Protein AF-A0A9E0RVI4-F1 (afdb_monomer_lite)

Structure (mmCIF, N/CA/C/O backbone):
data_AF-A0A9E0RVI4-F1
#
_entry.id   AF-A0A9E0RVI4-F1
#
loop_
_atom_site.group_PDB
_atom_site.id
_atom_site.type_symbol
_atom_site.label_atom_id
_atom_site.label_alt_id
_atom_site.label_comp_id
_atom_site.label_asym_id
_atom_site.label_entity_id
_atom_site.label_seq_id
_atom_site.pdbx_PDB_ins_code
_atom_site.Cartn_x
_atom_site.Cartn_y
_atom_site.Cartn_z
_atom_site.occupancy
_atom_site.B_iso_or_equiv
_atom_site.auth_seq_id
_atom_site.auth_comp_id
_atom_site.auth_asym_id
_atom_site.auth_atom_id
_atom_site.pdbx_PDB_model_num
ATOM 1 N N . MET A 1 1 ? 69.194 -4.623 -25.021 1.00 43.94 1 MET A N 1
ATOM 2 C CA . MET A 1 1 ? 68.252 -4.478 -26.149 1.00 43.94 1 MET A CA 1
ATOM 3 C C . MET A 1 1 ? 66.861 -4.707 -25.571 1.00 43.94 1 MET A C 1
ATOM 5 O O . MET A 1 1 ? 66.422 -5.841 -25.482 1.00 43.94 1 MET A O 1
ATOM 9 N N . LEU A 1 2 ? 66.277 -3.659 -24.981 1.00 45.56 2 LEU A N 1
ATOM 10 C CA . LEU A 1 2 ? 65.017 -3.723 -24.234 1.00 45.56 2 LEU A CA 1
ATOM 11 C C . LEU A 1 2 ? 63.877 -3.346 -25.180 1.00 45.56 2 LEU A C 1
ATOM 13 O O . LEU A 1 2 ? 63.831 -2.233 -25.694 1.00 45.56 2 LEU A O 1
ATOM 17 N N . THR A 1 3 ? 63.003 -4.308 -25.437 1.00 51.72 3 THR A N 1
ATOM 18 C CA . THR A 1 3 ? 61.751 -4.167 -26.176 1.00 51.72 3 THR A CA 1
ATOM 19 C C . THR A 1 3 ? 60.741 -3.390 -25.327 1.00 51.72 3 THR A C 1
ATOM 21 O O . THR A 1 3 ? 60.108 -3.959 -24.443 1.00 51.72 3 THR A O 1
ATOM 24 N N . LEU A 1 4 ? 60.583 -2.089 -25.591 1.00 49.41 4 LEU A N 1
ATOM 25 C CA . LEU A 1 4 ? 59.361 -1.352 -25.242 1.00 49.41 4 LEU A CA 1
ATOM 26 C C . LEU A 1 4 ? 58.235 -1.930 -26.121 1.00 49.41 4 LEU A C 1
ATOM 28 O O . LEU A 1 4 ? 58.394 -2.057 -27.332 1.00 49.41 4 LEU A O 1
ATOM 32 N N . SER A 1 5 ? 57.223 -2.583 -25.551 1.00 58.38 5 SER A N 1
ATOM 33 C CA . SER A 1 5 ? 56.095 -2.034 -24.783 1.00 58.38 5 SER A CA 1
ATOM 34 C C . SER A 1 5 ? 54.846 -2.121 -25.666 1.00 58.38 5 SER A C 1
ATOM 36 O O . SER A 1 5 ? 54.584 -1.268 -26.509 1.00 58.38 5 SER A O 1
ATOM 38 N N . GLY A 1 6 ? 54.063 -3.191 -25.499 1.00 59.41 6 GLY A N 1
ATOM 39 C CA . GLY A 1 6 ? 52.792 -3.377 -26.213 1.00 59.41 6 GLY A CA 1
ATOM 40 C C . GLY A 1 6 ? 51.746 -2.286 -25.929 1.00 59.41 6 GLY A C 1
ATOM 41 O O . GLY A 1 6 ? 50.759 -2.206 -26.654 1.00 59.41 6 GLY A O 1
ATOM 42 N N . GLY A 1 7 ? 51.964 -1.434 -24.918 1.00 60.88 7 GLY A N 1
ATOM 43 C CA . GLY A 1 7 ? 51.131 -0.264 -24.623 1.00 60.88 7 GLY A CA 1
ATOM 44 C C . GLY A 1 7 ? 51.266 0.841 -25.673 1.00 60.88 7 GLY A C 1
ATOM 45 O O . GLY A 1 7 ? 50.259 1.256 -26.239 1.00 60.88 7 GLY A O 1
ATOM 46 N N . GLU A 1 8 ? 52.495 1.223 -26.038 1.00 59.81 8 GLU A N 1
ATOM 47 C CA . GLU A 1 8 ? 52.750 2.297 -27.019 1.00 59.81 8 GLU A CA 1
ATOM 48 C C . GLU A 1 8 ? 52.210 1.957 -28.417 1.00 59.81 8 GLU A C 1
ATOM 50 O O . GLU A 1 8 ? 51.703 2.821 -29.131 1.00 59.81 8 GLU A O 1
ATOM 55 N N . GLN A 1 9 ? 52.251 0.680 -28.819 1.00 62.97 9 GLN A N 1
ATOM 56 C CA . GLN A 1 9 ? 51.687 0.264 -30.109 1.00 62.97 9 GLN A CA 1
ATOM 57 C C . GLN A 1 9 ? 50.154 0.281 -30.134 1.00 62.97 9 GLN A C 1
ATOM 59 O O . GLN A 1 9 ? 49.560 0.516 -31.191 1.00 62.97 9 GLN A O 1
ATOM 64 N N . ASN A 1 10 ? 49.504 0.026 -28.997 1.00 68.50 10 ASN A N 1
ATOM 65 C CA . ASN A 1 10 ? 48.050 0.091 -28.887 1.00 68.50 10 ASN A CA 1
ATOM 66 C C . ASN A 1 10 ? 47.565 1.544 -28.837 1.00 68.50 10 ASN A C 1
ATOM 68 O O . ASN A 1 10 ? 46.583 1.868 -29.504 1.00 68.50 10 ASN A O 1
ATOM 72 N N . GLU A 1 11 ? 48.291 2.425 -28.147 1.00 65.75 11 GLU A N 1
ATOM 73 C CA . GLU A 1 11 ? 48.020 3.867 -28.128 1.00 65.75 11 GLU A CA 1
ATOM 74 C C . GLU A 1 11 ? 48.162 4.488 -29.524 1.00 65.75 11 GLU A C 1
ATOM 76 O O . GLU A 1 11 ? 47.210 5.089 -30.023 1.00 65.75 11 GLU A O 1
ATOM 81 N N . ALA A 1 12 ? 49.269 4.225 -30.228 1.00 70.25 12 ALA A N 1
ATOM 82 C CA . ALA A 1 12 ? 49.483 4.723 -31.592 1.00 70.25 12 ALA A CA 1
ATOM 83 C C . ALA A 1 12 ? 48.445 4.186 -32.600 1.00 70.25 12 ALA A C 1
ATOM 85 O O . ALA A 1 12 ? 48.076 4.854 -33.573 1.00 70.25 12 ALA A O 1
ATOM 86 N N . ARG A 1 13 ? 47.937 2.964 -32.383 1.00 73.88 13 ARG A N 1
ATOM 87 C CA . ARG A 1 13 ? 46.831 2.404 -33.175 1.00 73.88 13 ARG A CA 1
ATOM 88 C C . ARG A 1 13 ? 45.513 3.110 -32.884 1.00 73.88 13 ARG A C 1
ATOM 90 O O . ARG A 1 13 ? 44.808 3.437 -33.836 1.00 73.88 13 ARG A O 1
ATOM 97 N N . MET A 1 14 ? 45.183 3.348 -31.616 1.00 72.56 14 MET A N 1
ATOM 98 C CA . MET A 1 14 ? 43.958 4.049 -31.219 1.00 72.56 14 MET A CA 1
ATOM 99 C C . MET A 1 14 ? 43.941 5.485 -31.746 1.00 72.56 14 MET A C 1
ATOM 101 O O . MET A 1 14 ? 42.950 5.899 -32.347 1.00 72.56 14 MET A O 1
ATOM 105 N N . GLU A 1 15 ? 45.058 6.203 -31.623 1.00 73.62 15 GLU A N 1
ATOM 106 C CA . GLU A 1 15 ? 45.224 7.571 -32.121 1.00 73.62 15 GLU A CA 1
ATOM 107 C C . GLU A 1 15 ? 44.948 7.655 -33.633 1.00 73.62 15 GLU A C 1
ATOM 109 O O . GLU A 1 15 ? 44.167 8.486 -34.101 1.00 73.62 15 GLU A O 1
ATOM 114 N N . LYS A 1 16 ? 45.479 6.705 -34.411 1.00 77.94 16 LYS A N 1
ATOM 115 C CA . LYS A 1 16 ? 45.239 6.632 -35.859 1.00 77.94 16 LYS A CA 1
ATOM 116 C C . LYS A 1 16 ? 43.764 6.425 -36.232 1.00 77.94 16 LYS A C 1
ATOM 118 O O . LYS A 1 16 ? 43.355 6.877 -37.302 1.00 77.94 16 LYS A O 1
ATOM 123 N N . TYR A 1 17 ? 42.978 5.729 -35.407 1.00 76.00 17 TYR A N 1
ATOM 124 C CA . TYR A 1 17 ? 41.546 5.520 -35.655 1.00 76.00 17 TYR A CA 1
ATOM 125 C C . TYR A 1 17 ? 40.692 6.703 -35.185 1.00 76.00 17 TYR A C 1
ATOM 127 O O . TYR A 1 17 ? 39.791 7.110 -35.915 1.00 76.00 17 TYR A O 1
ATOM 135 N N . LEU A 1 18 ? 41.000 7.275 -34.018 1.00 72.81 18 LEU A N 1
ATOM 136 C CA . LEU A 1 18 ? 40.278 8.410 -33.429 1.00 72.81 18 LEU A CA 1
ATOM 137 C C . LEU A 1 18 ? 40.474 9.712 -34.218 1.00 72.81 18 LEU A C 1
ATOM 139 O O . LEU A 1 18 ? 39.527 10.476 -34.376 1.00 72.81 18 LEU A O 1
ATOM 143 N N . PHE A 1 19 ? 41.671 9.939 -34.768 1.00 80.25 19 PHE A N 1
ATOM 144 C CA . PHE A 1 19 ? 42.003 11.148 -35.536 1.00 80.25 19 PHE A CA 1
ATOM 145 C C . PHE A 1 19 ? 42.032 10.920 -37.051 1.00 80.25 19 PHE A C 1
ATOM 147 O O . PHE A 1 19 ? 42.568 11.736 -37.810 1.00 80.25 19 PHE A O 1
ATOM 154 N N . LYS A 1 20 ? 41.453 9.810 -37.528 1.00 81.56 20 LYS A N 1
ATOM 155 C CA . LYS A 1 20 ? 41.309 9.581 -38.965 1.00 81.56 20 LYS A CA 1
ATOM 156 C C . LYS A 1 20 ? 40.419 10.678 -39.542 1.00 81.56 20 LYS A C 1
ATOM 158 O O . LYS A 1 20 ? 39.287 10.860 -39.109 1.00 81.56 20 LYS A O 1
ATOM 163 N N . LYS A 1 21 ? 40.922 11.393 -40.549 1.00 85.81 21 LYS A N 1
ATOM 164 C CA . LYS A 1 21 ? 40.130 12.392 -41.272 1.00 85.81 21 LYS A CA 1
ATOM 165 C C . LYS A 1 21 ? 38.906 11.711 -41.886 1.00 85.81 21 LYS A C 1
ATOM 167 O O . LYS A 1 21 ? 39.047 10.783 -42.682 1.00 85.81 21 LYS A O 1
ATOM 172 N N . VAL A 1 22 ? 37.725 12.164 -41.478 1.00 89.50 22 VAL A N 1
ATOM 173 C CA . VAL A 1 22 ? 36.437 11.753 -42.036 1.00 89.50 22 VAL A CA 1
ATOM 174 C C . VAL A 1 22 ? 35.928 12.896 -42.899 1.00 89.50 22 VAL A C 1
ATOM 176 O O . VAL A 1 22 ? 35.976 14.058 -42.499 1.00 89.50 22 VAL A O 1
ATOM 179 N N . GLU A 1 23 ? 35.460 12.562 -44.094 1.00 93.25 23 GLU A N 1
ATOM 180 C CA . GLU A 1 23 ? 34.865 13.536 -44.999 1.00 93.25 23 GLU A CA 1
ATOM 181 C C . GLU A 1 23 ? 33.592 14.137 -44.385 1.00 93.25 23 GLU A C 1
ATOM 183 O O . GLU A 1 23 ? 32.740 13.413 -43.866 1.00 93.25 23 GLU A O 1
ATOM 188 N N . LEU A 1 24 ? 33.425 15.459 -44.483 1.00 91.25 24 LEU A N 1
ATOM 189 C CA . LEU A 1 24 ? 32.315 16.177 -43.840 1.00 91.25 24 LEU A CA 1
ATOM 190 C C . LEU A 1 24 ? 30.935 15.646 -44.265 1.00 91.25 24 LEU A C 1
ATOM 192 O O . LEU A 1 24 ? 30.013 15.596 -43.452 1.00 91.25 24 LEU A O 1
ATOM 196 N N . TRP A 1 25 ? 30.791 15.209 -45.519 1.00 94.31 25 TRP A N 1
ATOM 197 C CA . TRP A 1 25 ? 29.537 14.644 -46.025 1.00 94.31 25 TRP A CA 1
ATOM 198 C C . TRP A 1 25 ? 29.184 13.309 -45.356 1.00 94.31 25 TRP A C 1
ATOM 200 O O . TRP A 1 25 ? 28.008 13.049 -45.109 1.00 94.31 25 TRP A O 1
ATOM 210 N N . VAL A 1 26 ? 30.183 12.489 -45.005 1.00 94.81 26 VAL A N 1
ATOM 211 C CA . VAL A 1 26 ? 29.974 11.230 -44.272 1.00 94.81 26 VAL A CA 1
ATOM 212 C C . VAL A 1 26 ? 29.456 11.545 -42.876 1.00 94.81 26 VAL A C 1
ATOM 214 O O . VAL A 1 26 ? 28.463 10.964 -42.445 1.00 94.81 26 VAL A O 1
ATOM 217 N N . THR A 1 27 ? 30.064 12.520 -42.198 1.00 93.69 27 THR A N 1
ATOM 218 C CA . THR A 1 27 ? 29.586 12.999 -40.894 1.00 93.69 27 THR A CA 1
ATOM 219 C C . THR A 1 27 ? 28.154 13.523 -40.987 1.00 93.69 27 THR A C 1
ATOM 221 O O . THR A 1 27 ? 27.313 13.155 -40.169 1.00 93.69 27 THR A O 1
ATOM 224 N N . GLY A 1 28 ? 27.846 14.321 -42.015 1.00 95.44 28 GLY A N 1
ATOM 225 C CA . GLY A 1 28 ? 26.493 14.823 -42.264 1.00 95.44 28 GLY A CA 1
ATOM 226 C C . GLY A 1 28 ? 25.464 13.702 -42.443 1.00 95.44 28 GLY A C 1
ATOM 227 O O . GLY A 1 28 ? 24.393 13.749 -41.837 1.00 95.44 28 GLY A O 1
ATOM 228 N N . LEU A 1 29 ? 25.803 12.655 -43.202 1.00 96.62 29 LEU A N 1
ATOM 229 C CA . LEU A 1 29 ? 24.941 11.481 -43.371 1.00 96.62 29 LEU A CA 1
ATOM 230 C C . LEU A 1 29 ? 24.742 10.703 -42.070 1.00 96.62 29 LEU A C 1
ATOM 232 O O . LEU A 1 29 ? 23.622 10.286 -41.790 1.00 96.62 29 LEU A O 1
ATOM 236 N N . VAL A 1 30 ? 25.793 10.526 -41.266 1.00 96.81 30 VAL A N 1
ATOM 237 C CA . VAL A 1 30 ? 25.693 9.846 -39.965 1.00 96.81 30 VAL A CA 1
ATOM 238 C C . VAL A 1 30 ? 24.777 10.623 -39.023 1.00 96.81 30 VAL A C 1
ATOM 240 O O . VAL A 1 30 ? 23.891 10.026 -38.416 1.00 96.81 30 VAL A O 1
ATOM 243 N N . VAL A 1 31 ? 24.918 11.949 -38.941 1.00 96.62 31 VAL A N 1
ATOM 244 C CA . VAL A 1 31 ? 24.024 12.795 -38.130 1.00 96.62 31 VAL A CA 1
ATOM 245 C C . VAL A 1 31 ? 22.578 12.675 -38.601 1.00 96.62 31 VAL A C 1
ATOM 247 O O . VAL A 1 31 ? 21.684 12.466 -37.783 1.00 96.62 31 VAL A O 1
ATOM 250 N N . MET A 1 32 ? 22.334 12.732 -39.911 1.00 97.38 32 MET A N 1
ATOM 251 C CA . MET A 1 32 ? 20.988 12.563 -40.459 1.00 97.38 32 MET A CA 1
ATOM 252 C C . MET A 1 32 ? 20.413 11.172 -40.153 1.00 97.38 32 MET A C 1
ATOM 254 O O . MET A 1 32 ? 19.261 11.062 -39.736 1.00 97.38 32 MET A O 1
ATOM 258 N N . ALA A 1 33 ? 21.216 10.114 -40.290 1.00 97.19 33 ALA A N 1
ATOM 259 C CA . ALA A 1 33 ? 20.815 8.754 -39.942 1.00 97.19 33 ALA A CA 1
ATOM 260 C C . ALA A 1 33 ? 20.486 8.617 -38.446 1.00 97.19 33 ALA A C 1
ATOM 262 O O . ALA A 1 33 ? 19.492 7.980 -38.101 1.00 97.19 33 ALA A O 1
ATOM 263 N N . MET A 1 34 ? 21.258 9.261 -37.562 1.00 97.25 34 MET A N 1
ATOM 264 C CA . MET A 1 34 ? 20.970 9.298 -36.125 1.00 97.25 34 MET A CA 1
ATOM 265 C C . MET A 1 34 ? 19.649 10.009 -35.826 1.00 97.25 34 MET A C 1
ATOM 267 O O . MET A 1 34 ? 18.861 9.493 -35.041 1.00 97.25 34 MET A O 1
ATOM 271 N N . LEU A 1 35 ? 19.360 11.142 -36.474 1.00 97.12 35 LEU A N 1
ATOM 272 C CA . LEU A 1 35 ? 18.084 11.848 -36.292 1.00 97.12 35 LEU A CA 1
ATOM 273 C C . LEU A 1 35 ? 16.890 10.979 -36.709 1.00 97.12 35 LEU A C 1
ATOM 275 O O . LEU A 1 35 ? 15.889 10.913 -35.992 1.00 97.12 35 LEU A O 1
ATOM 279 N N . VAL A 1 36 ? 17.008 10.264 -37.832 1.00 97.44 36 VAL A N 1
ATOM 280 C CA . VAL A 1 36 ? 15.981 9.312 -38.280 1.00 97.44 36 VAL A CA 1
ATOM 281 C C . VAL A 1 36 ? 15.837 8.162 -37.282 1.00 97.44 36 VAL A C 1
ATOM 283 O O . VAL A 1 36 ? 14.718 7.831 -36.891 1.00 97.44 36 VAL A O 1
ATOM 286 N N . ALA A 1 37 ? 16.948 7.584 -36.819 1.00 96.00 37 ALA A N 1
ATOM 287 C CA . ALA A 1 37 ? 16.933 6.509 -35.830 1.00 96.00 37 ALA A CA 1
ATOM 288 C C . ALA A 1 37 ? 16.295 6.954 -34.504 1.00 96.00 37 ALA A C 1
ATOM 290 O O . ALA A 1 37 ? 15.468 6.226 -33.959 1.00 96.00 37 ALA A O 1
ATOM 291 N N . MET A 1 38 ? 16.604 8.162 -34.020 1.00 95.94 38 MET A N 1
ATOM 292 C CA . MET A 1 38 ? 15.991 8.748 -32.823 1.00 95.94 38 MET A CA 1
ATOM 293 C C . MET A 1 38 ? 14.484 8.934 -32.989 1.00 95.94 38 MET A C 1
ATOM 295 O O . MET A 1 38 ? 13.719 8.609 -32.081 1.00 95.94 38 MET A O 1
ATOM 299 N N . PHE A 1 39 ? 14.042 9.425 -34.149 1.00 96.81 39 PHE A N 1
ATOM 300 C CA . PHE A 1 39 ? 12.620 9.574 -34.436 1.00 96.81 39 PHE A CA 1
ATOM 301 C C . PHE A 1 39 ? 11.902 8.219 -34.425 1.00 96.81 39 PHE A C 1
ATOM 303 O O . PHE A 1 39 ? 10.885 8.067 -33.747 1.00 96.81 39 PHE A O 1
ATOM 310 N N . VAL A 1 40 ? 12.455 7.217 -35.118 1.00 95.31 40 VAL A N 1
ATOM 311 C CA . VAL A 1 40 ? 11.905 5.853 -35.139 1.00 95.31 40 VAL A CA 1
ATOM 312 C C . VAL A 1 40 ? 11.868 5.269 -33.729 1.00 95.31 40 VAL A C 1
ATOM 314 O O . VAL A 1 40 ? 10.822 4.784 -33.308 1.00 95.31 40 VAL A O 1
ATOM 317 N N . PHE A 1 41 ? 12.957 5.383 -32.966 1.00 95.50 41 PHE A N 1
ATOM 318 C CA . PHE A 1 41 ? 13.022 4.941 -31.574 1.00 95.50 41 PHE A CA 1
ATOM 319 C C . PHE A 1 41 ? 11.929 5.592 -30.714 1.00 95.50 41 PHE A C 1
ATOM 321 O O . PHE A 1 41 ? 11.204 4.895 -30.006 1.00 95.50 41 PHE A O 1
ATOM 328 N N . GLY A 1 42 ? 11.727 6.906 -30.837 1.00 92.81 42 GLY A N 1
ATOM 329 C CA . GLY A 1 42 ? 10.653 7.615 -30.140 1.00 92.81 42 GLY A CA 1
ATOM 330 C C . GLY A 1 42 ? 9.253 7.113 -30.512 1.00 92.81 42 GLY A C 1
ATOM 331 O O . GLY A 1 42 ? 8.388 6.998 -29.642 1.00 92.81 42 GLY A O 1
ATOM 332 N N . VAL A 1 43 ? 9.020 6.760 -31.781 1.00 94.19 43 VAL A N 1
ATOM 333 C CA . VAL A 1 43 ? 7.759 6.141 -32.226 1.00 94.19 43 VAL A CA 1
ATOM 334 C C . VAL A 1 43 ? 7.567 4.756 -31.599 1.00 94.19 43 VAL A C 1
ATOM 336 O O . VAL A 1 43 ? 6.469 4.477 -31.117 1.00 94.19 43 VAL A O 1
ATOM 339 N N . LEU A 1 44 ? 8.617 3.925 -31.551 1.00 93.62 44 LEU A N 1
ATOM 340 C CA . LEU A 1 44 ? 8.584 2.600 -30.913 1.00 93.62 44 LEU A CA 1
ATOM 341 C C . LEU A 1 44 ? 8.200 2.703 -29.432 1.00 93.62 44 LEU A C 1
ATOM 343 O O . LEU A 1 44 ? 7.254 2.051 -28.990 1.00 93.62 44 LEU A O 1
ATOM 347 N N . VAL A 1 45 ? 8.896 3.567 -28.688 1.00 93.44 45 VAL A N 1
ATOM 348 C CA . VAL A 1 45 ? 8.657 3.791 -27.254 1.00 93.44 45 VAL A CA 1
ATOM 349 C C . VAL A 1 45 ? 7.241 4.317 -27.018 1.00 93.44 45 VAL A C 1
ATOM 351 O O . VAL A 1 45 ? 6.540 3.835 -26.130 1.00 93.44 45 VAL A O 1
ATOM 354 N N . ARG A 1 46 ? 6.782 5.276 -27.833 1.00 91.50 46 ARG A N 1
ATOM 355 C CA . ARG A 1 46 ? 5.448 5.876 -27.696 1.00 91.50 46 ARG A CA 1
ATOM 356 C C . ARG A 1 46 ? 4.313 4.893 -27.983 1.00 91.50 46 ARG A C 1
ATOM 358 O O . ARG A 1 46 ? 3.246 5.049 -27.390 1.00 91.50 46 ARG A O 1
ATOM 365 N N . ASP A 1 47 ? 4.496 3.942 -28.900 1.00 92.06 47 ASP A N 1
ATOM 366 C CA . ASP A 1 47 ? 3.488 2.908 -29.177 1.00 92.06 47 ASP A CA 1
ATOM 367 C C . ASP A 1 47 ? 3.259 2.059 -27.920 1.00 92.06 47 ASP A C 1
ATOM 369 O O . ASP A 1 47 ? 2.136 2.015 -27.410 1.00 92.06 47 ASP A O 1
ATOM 373 N N . VAL A 1 48 ? 4.344 1.529 -27.344 1.00 90.94 48 VAL A N 1
ATOM 374 C CA . VAL A 1 48 ? 4.302 0.721 -26.114 1.00 90.94 48 VAL A CA 1
ATOM 375 C C . VAL A 1 48 ? 3.784 1.518 -24.921 1.00 90.94 48 VAL A C 1
ATOM 377 O O . VAL A 1 48 ? 2.879 1.055 -24.230 1.00 90.94 48 VAL A O 1
ATOM 380 N N . ALA A 1 49 ? 4.257 2.752 -24.723 1.00 86.31 49 ALA A N 1
ATOM 381 C CA . ALA A 1 49 ? 3.810 3.614 -23.626 1.00 86.31 49 ALA A CA 1
ATOM 382 C C . ALA A 1 49 ? 2.306 3.953 -23.683 1.00 86.31 49 ALA A C 1
ATOM 384 O O . ALA A 1 49 ? 1.690 4.233 -22.661 1.00 86.31 49 ALA A O 1
ATOM 385 N N . LYS A 1 50 ? 1.687 3.916 -24.872 1.00 90.50 50 LYS A N 1
ATOM 386 C CA . LYS A 1 50 ? 0.233 4.090 -25.051 1.00 90.50 50 LYS A CA 1
ATOM 387 C C . LYS A 1 50 ? -0.556 2.782 -24.915 1.00 90.50 50 LYS A C 1
ATOM 389 O O . LYS A 1 50 ? -1.721 2.741 -25.311 1.00 90.50 50 LYS A O 1
ATOM 394 N N . GLY A 1 51 ? 0.072 1.718 -24.420 1.00 84.12 51 GLY A N 1
ATOM 395 C CA . GLY A 1 51 ? -0.536 0.396 -24.281 1.00 84.12 51 GLY A CA 1
ATOM 396 C C . GLY A 1 51 ? -0.757 -0.321 -25.614 1.00 84.12 51 GLY A C 1
ATOM 397 O O . GLY A 1 51 ? -1.562 -1.246 -25.685 1.00 84.12 51 GLY A O 1
ATOM 398 N N . LYS A 1 52 ? -0.086 0.104 -26.693 1.00 81.69 52 LYS A N 1
ATOM 399 C CA . LYS A 1 52 ? -0.149 -0.567 -27.995 1.00 81.69 52 LYS A CA 1
ATOM 400 C C . LYS A 1 52 ? 1.070 -1.469 -28.152 1.00 81.69 52 LYS A C 1
ATOM 402 O O . LYS A 1 52 ? 2.182 -1.092 -27.816 1.00 81.69 52 LYS A O 1
ATOM 407 N N . SER A 1 53 ? 0.867 -2.668 -28.680 1.00 82.31 53 SER A N 1
ATOM 408 C CA . SER A 1 53 ? 1.930 -3.659 -28.891 1.00 82.31 53 SER A CA 1
ATOM 409 C C . SER A 1 53 ? 2.132 -3.975 -30.375 1.00 82.31 53 SER A C 1
ATOM 411 O O . SER A 1 53 ? 2.453 -5.104 -30.744 1.00 82.31 53 SER A O 1
ATOM 413 N N . ARG A 1 54 ? 1.948 -2.983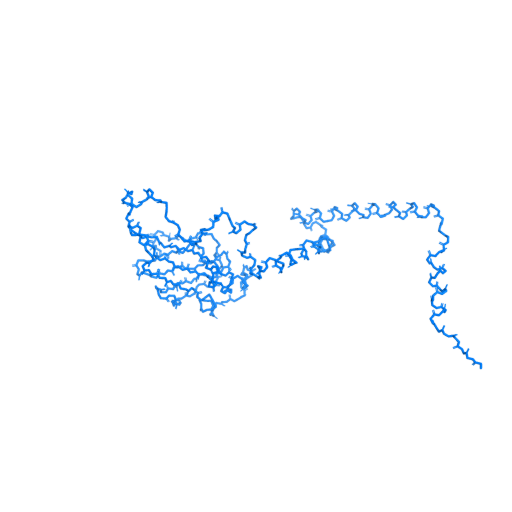 -31.260 1.00 85.88 54 ARG A N 1
ATOM 414 C CA . ARG A 1 54 ? 1.909 -3.210 -32.720 1.00 85.88 54 ARG A CA 1
ATOM 415 C C . ARG A 1 54 ? 3.240 -3.700 -33.283 1.00 85.88 54 ARG A C 1
ATOM 417 O O . ARG A 1 54 ? 3.262 -4.340 -34.327 1.00 85.88 54 ARG A O 1
ATOM 424 N N . LEU A 1 55 ? 4.335 -3.380 -32.598 1.00 85.50 55 LEU A N 1
ATOM 425 C CA . LEU A 1 55 ? 5.711 -3.650 -33.027 1.00 85.50 55 LEU A CA 1
ATOM 426 C C . LEU A 1 55 ? 6.381 -4.751 -32.185 1.00 85.50 55 LEU A C 1
ATOM 428 O O . LEU A 1 55 ? 7.593 -4.957 -32.274 1.00 85.50 55 LEU A O 1
ATOM 432 N N . GLY A 1 56 ? 5.581 -5.466 -31.381 1.00 89.12 56 GLY A N 1
ATOM 433 C CA . GLY A 1 56 ? 5.981 -6.659 -30.639 1.00 89.12 56 GLY A CA 1
ATOM 434 C C . GLY A 1 56 ? 7.243 -6.466 -29.796 1.00 89.12 56 GLY A C 1
ATOM 435 O O . GLY A 1 56 ? 7.399 -5.467 -29.092 1.00 89.12 56 GLY A O 1
ATOM 436 N N . PHE A 1 57 ? 8.155 -7.434 -29.898 1.00 89.62 57 PHE A N 1
ATOM 437 C CA . PHE A 1 57 ? 9.402 -7.481 -29.132 1.00 89.62 57 PHE A CA 1
ATOM 438 C C . PHE A 1 57 ? 10.300 -6.251 -29.337 1.00 89.62 57 PHE A C 1
ATOM 440 O O . PHE A 1 57 ? 10.887 -5.761 -28.377 1.00 89.62 57 PHE A O 1
ATOM 447 N N . ILE A 1 58 ? 10.387 -5.711 -30.559 1.00 89.75 58 ILE A N 1
ATOM 448 C CA . ILE A 1 58 ? 11.259 -4.559 -30.851 1.00 89.75 58 ILE A CA 1
ATOM 449 C C . ILE A 1 58 ? 10.771 -3.316 -30.096 1.00 89.75 58 ILE A C 1
ATOM 451 O O . ILE A 1 58 ? 11.576 -2.575 -29.534 1.00 89.75 58 ILE A O 1
ATOM 455 N N . GLY A 1 59 ? 9.451 -3.117 -30.033 1.00 89.69 59 GLY A N 1
ATOM 456 C CA . GLY A 1 59 ? 8.854 -2.050 -29.230 1.00 89.69 59 GLY A CA 1
ATOM 457 C C . GLY A 1 59 ? 9.140 -2.227 -27.738 1.00 89.69 59 GLY A C 1
ATOM 458 O O . GLY A 1 59 ? 9.540 -1.272 -27.077 1.00 89.69 59 GLY A O 1
ATOM 459 N N . GLN A 1 60 ? 8.979 -3.447 -27.214 1.00 87.38 60 GLN A N 1
ATOM 460 C CA . GLN A 1 60 ? 9.234 -3.745 -25.800 1.00 87.38 60 GLN A CA 1
ATOM 461 C C . GLN A 1 60 ? 10.705 -3.542 -25.417 1.00 87.38 60 GLN A C 1
ATOM 463 O O . GLN A 1 60 ? 10.986 -2.939 -24.385 1.00 87.38 60 GLN A O 1
ATOM 468 N N . ALA A 1 61 ? 11.643 -3.974 -26.265 1.00 90.00 61 ALA A N 1
ATOM 469 C CA . ALA A 1 61 ? 13.071 -3.761 -26.050 1.00 90.00 61 ALA A CA 1
ATOM 470 C C . ALA A 1 61 ? 13.429 -2.265 -26.057 1.00 90.00 61 ALA A C 1
ATOM 472 O O . ALA A 1 61 ? 14.140 -1.797 -25.170 1.00 90.00 61 ALA A O 1
ATOM 473 N N . ALA A 1 62 ? 12.897 -1.498 -27.017 1.00 91.94 62 ALA A N 1
ATOM 474 C CA . ALA A 1 62 ? 13.103 -0.051 -27.076 1.00 91.94 62 ALA A CA 1
ATOM 475 C C . ALA A 1 62 ? 12.544 0.663 -25.834 1.00 91.94 62 ALA A C 1
ATOM 477 O O . ALA A 1 62 ? 13.221 1.515 -25.258 1.00 91.94 62 ALA A O 1
ATOM 478 N N . TYR A 1 63 ? 11.340 0.284 -25.393 1.00 89.88 63 TYR A N 1
ATOM 479 C CA . TYR A 1 63 ? 10.733 0.802 -24.166 1.00 89.88 63 TYR A CA 1
ATOM 480 C C . TYR A 1 63 ? 11.575 0.470 -22.930 1.00 89.88 63 TYR A C 1
ATOM 482 O O . TYR A 1 63 ? 11.846 1.363 -22.136 1.00 89.88 63 TYR A O 1
ATOM 490 N N . GLY A 1 64 ? 12.054 -0.773 -22.806 1.00 87.81 64 GLY A N 1
ATOM 491 C CA . GLY A 1 64 ? 12.901 -1.200 -21.692 1.00 87.81 64 GLY A CA 1
ATOM 492 C C . GLY A 1 64 ? 14.200 -0.400 -21.587 1.00 87.81 64 GLY A C 1
ATOM 493 O O . GLY A 1 64 ? 14.562 0.045 -20.504 1.00 87.81 64 GLY A O 1
ATOM 494 N N . VAL A 1 65 ? 14.877 -0.142 -22.714 1.00 89.19 65 VAL A N 1
ATOM 495 C CA . VAL A 1 65 ? 16.070 0.726 -22.736 1.00 89.19 65 VAL A CA 1
ATOM 496 C C . VAL A 1 65 ? 15.713 2.160 -22.338 1.00 89.19 65 VAL A C 1
ATOM 498 O O . VAL A 1 65 ? 16.433 2.779 -21.556 1.00 89.19 65 VAL A O 1
ATOM 501 N N . ALA A 1 66 ? 14.592 2.683 -22.844 1.00 90.06 66 ALA A N 1
ATOM 502 C CA . ALA A 1 66 ? 14.129 4.030 -22.520 1.00 90.06 66 ALA A CA 1
ATOM 503 C C . ALA A 1 66 ? 13.706 4.190 -21.048 1.00 90.06 66 ALA A C 1
ATOM 505 O O . ALA A 1 66 ? 13.790 5.299 -20.525 1.00 90.06 66 ALA A O 1
ATOM 506 N N . SER A 1 67 ? 13.278 3.116 -20.375 1.00 86.25 67 SER A N 1
ATOM 507 C CA . SER A 1 67 ? 12.847 3.144 -18.972 1.00 86.25 67 SER A CA 1
ATOM 508 C C . SER A 1 67 ? 13.98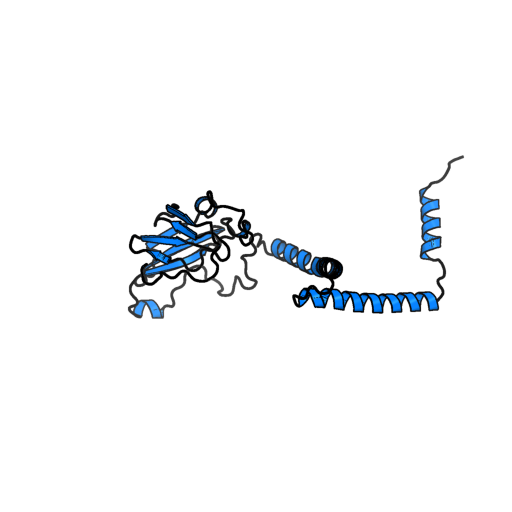3 2.968 -17.961 1.00 86.25 67 SER A C 1
ATOM 510 O O . SER A 1 67 ? 13.769 3.219 -16.774 1.00 86.25 67 SER A O 1
ATOM 512 N N . LEU A 1 68 ? 15.192 2.575 -18.388 1.00 86.19 68 LEU A N 1
ATOM 513 C CA . LEU A 1 68 ? 16.340 2.401 -17.485 1.00 86.19 68 LEU A CA 1
ATOM 514 C C . LEU A 1 68 ? 16.640 3.649 -16.634 1.00 86.19 68 LEU A C 1
ATOM 516 O O . LEU A 1 68 ? 16.808 3.490 -15.424 1.00 86.19 68 LEU A O 1
ATOM 520 N N . PRO A 1 69 ? 16.670 4.883 -17.187 1.00 83.88 69 PRO A N 1
ATOM 521 C CA . PRO A 1 69 ? 16.957 6.070 -16.386 1.00 83.88 69 PRO A CA 1
ATOM 522 C C . PRO A 1 69 ? 15.891 6.333 -15.324 1.00 83.88 69 PRO A C 1
ATOM 524 O O . PRO A 1 69 ? 16.238 6.668 -14.199 1.00 83.88 69 PRO A O 1
ATOM 527 N N . SER A 1 70 ? 14.605 6.154 -15.650 1.00 78.31 70 SER A N 1
ATOM 528 C CA . SER A 1 70 ? 13.519 6.362 -14.686 1.00 78.31 70 SER A CA 1
ATOM 529 C C . SER A 1 70 ? 13.517 5.309 -13.581 1.00 78.31 70 SER A C 1
ATOM 531 O O . SER A 1 70 ? 13.275 5.655 -12.433 1.00 78.31 70 SER A O 1
ATOM 533 N N . MET A 1 71 ? 13.834 4.049 -13.903 1.00 76.19 71 MET A N 1
ATOM 534 C CA . MET A 1 71 ? 13.963 2.990 -12.897 1.00 76.19 71 MET A CA 1
ATOM 535 C C . MET A 1 71 ? 15.145 3.270 -11.965 1.00 76.19 71 MET A C 1
ATOM 537 O O . MET A 1 71 ? 14.978 3.278 -10.754 1.00 76.19 71 MET A O 1
ATOM 541 N N . ALA A 1 72 ? 16.321 3.582 -12.515 1.00 79.94 72 ALA A N 1
ATOM 542 C CA . ALA A 1 72 ? 17.496 3.904 -11.709 1.00 79.94 72 ALA A CA 1
ATOM 543 C C . ALA A 1 72 ? 17.294 5.165 -10.853 1.00 79.94 72 ALA A C 1
ATOM 545 O O . ALA A 1 72 ? 17.723 5.195 -9.704 1.00 79.94 72 ALA A O 1
ATOM 546 N N . ALA A 1 73 ? 16.629 6.192 -11.390 1.00 78.00 73 ALA A N 1
ATOM 547 C CA . ALA A 1 73 ? 16.295 7.398 -10.639 1.00 78.00 73 ALA A CA 1
ATOM 548 C C . ALA A 1 73 ? 15.325 7.103 -9.487 1.00 78.00 73 ALA A C 1
ATOM 550 O O . ALA A 1 73 ? 15.537 7.616 -8.395 1.00 78.00 73 ALA A O 1
ATOM 551 N N . HIS A 1 74 ? 14.318 6.254 -9.716 1.00 73.38 74 HIS A N 1
ATOM 552 C CA . HIS A 1 74 ? 13.350 5.837 -8.702 1.00 73.38 74 HIS A CA 1
ATOM 553 C C . HIS A 1 74 ? 13.999 5.016 -7.575 1.00 73.38 74 HIS A C 1
ATOM 555 O O . HIS A 1 74 ? 13.826 5.323 -6.399 1.00 73.38 74 HIS A O 1
ATOM 561 N N . GLU A 1 75 ? 14.810 4.014 -7.921 1.00 75.44 75 GLU A N 1
ATOM 562 C CA . GLU A 1 75 ? 15.555 3.215 -6.935 1.00 75.44 75 GLU A CA 1
ATOM 563 C C . GLU A 1 75 ? 16.528 4.080 -6.126 1.00 75.44 75 GLU A C 1
ATOM 565 O O . GLU A 1 75 ? 16.628 3.957 -4.905 1.00 75.44 75 GLU A O 1
ATOM 570 N N . LEU A 1 76 ? 17.218 5.011 -6.793 1.00 77.81 76 LEU A N 1
ATOM 571 C CA . LEU A 1 76 ? 18.119 5.940 -6.123 1.00 77.81 76 LEU A CA 1
ATOM 572 C C . LEU A 1 76 ? 17.361 6.909 -5.208 1.00 77.81 76 LEU A C 1
ATOM 574 O O . LEU A 1 76 ? 17.856 7.209 -4.124 1.00 77.81 76 LEU A O 1
ATOM 578 N N . SER A 1 77 ? 16.175 7.383 -5.608 1.00 71.94 77 SER A N 1
ATOM 579 C CA . SER A 1 77 ? 15.351 8.244 -4.757 1.00 71.94 77 SER A CA 1
ATOM 580 C C . SER A 1 77 ? 14.812 7.503 -3.538 1.00 71.94 77 SER A C 1
ATOM 582 O O . SER A 1 77 ? 14.881 8.064 -2.452 1.00 71.94 77 SER A O 1
ATOM 584 N N . MET A 1 78 ? 14.363 6.248 -3.684 1.00 70.31 78 MET A N 1
ATOM 585 C CA . MET A 1 78 ? 13.925 5.410 -2.555 1.00 70.31 78 MET A CA 1
ATOM 586 C C . MET A 1 78 ? 15.068 5.143 -1.570 1.00 70.31 78 MET A C 1
ATOM 588 O O . MET A 1 78 ? 14.903 5.251 -0.356 1.00 70.31 78 MET A O 1
ATOM 592 N N . LEU A 1 79 ? 16.267 4.851 -2.084 1.00 75.69 79 LEU A N 1
ATOM 593 C CA . LEU A 1 79 ? 17.449 4.656 -1.247 1.00 75.69 79 LEU A CA 1
ATOM 594 C C . LEU A 1 79 ? 17.848 5.947 -0.516 1.00 75.69 79 LEU A C 1
ATOM 596 O O . LEU A 1 79 ? 18.214 5.904 0.657 1.00 75.69 79 LEU A O 1
ATOM 600 N N . ALA A 1 80 ? 17.782 7.092 -1.200 1.00 74.50 80 ALA A N 1
ATOM 601 C CA . ALA A 1 80 ? 18.122 8.391 -0.627 1.00 74.50 80 ALA A CA 1
ATOM 602 C C . ALA A 1 80 ? 17.093 8.879 0.407 1.00 74.50 80 ALA A C 1
ATOM 604 O O . ALA A 1 80 ? 17.479 9.550 1.363 1.00 74.50 80 ALA A O 1
ATOM 605 N N . SER A 1 81 ? 15.811 8.545 0.234 1.00 68.00 81 SER A N 1
ATOM 606 C CA . SER A 1 81 ? 14.738 8.882 1.178 1.00 68.00 81 SER A CA 1
ATOM 607 C C . SER A 1 81 ? 14.635 7.908 2.356 1.00 68.00 81 SER A C 1
ATOM 609 O O . SER A 1 81 ? 13.917 8.190 3.312 1.00 68.00 81 SER A O 1
ATOM 611 N N . GLY A 1 82 ? 15.340 6.772 2.306 1.00 67.94 82 GLY A N 1
ATOM 612 C CA . GLY A 1 82 ? 15.207 5.699 3.293 1.00 67.94 82 GLY A CA 1
ATOM 613 C C . GLY A 1 82 ? 13.891 4.920 3.179 1.00 67.94 82 GLY A C 1
ATOM 614 O O . GLY A 1 82 ? 13.603 4.089 4.038 1.00 67.94 82 GLY A O 1
ATOM 615 N N . ASP A 1 83 ? 13.108 5.152 2.123 1.00 66.56 83 ASP A N 1
ATOM 616 C CA . ASP A 1 83 ? 11.841 4.473 1.865 1.00 66.56 83 ASP A CA 1
ATOM 617 C C . ASP A 1 83 ? 12.053 3.164 1.099 1.00 66.56 83 ASP A C 1
ATOM 619 O O . ASP A 1 83 ? 11.723 3.021 -0.077 1.00 66.56 83 ASP A O 1
ATOM 623 N N . LEU A 1 84 ? 12.625 2.179 1.786 1.00 64.19 84 LEU A N 1
ATOM 624 C CA . LEU A 1 84 ? 12.879 0.856 1.207 1.00 64.19 84 LEU A CA 1
ATOM 625 C C . LEU A 1 84 ? 11.593 0.043 0.970 1.00 64.19 84 LEU A C 1
ATOM 627 O O . LEU A 1 84 ? 11.644 -1.002 0.321 1.00 64.19 84 LEU A O 1
ATOM 631 N N . ALA A 1 85 ? 10.458 0.495 1.509 1.00 64.94 85 ALA A N 1
ATOM 632 C CA . ALA A 1 85 ? 9.161 -0.157 1.356 1.00 64.94 85 ALA A CA 1
ATOM 633 C C . ALA A 1 85 ? 8.317 0.443 0.217 1.00 64.94 85 ALA A C 1
ATOM 635 O O . ALA A 1 85 ? 7.325 -0.177 -0.169 1.00 64.94 85 ALA A O 1
ATOM 636 N N . GLY A 1 86 ? 8.701 1.604 -0.333 1.00 66.94 86 GLY A N 1
ATOM 637 C CA . GLY A 1 86 ? 7.914 2.334 -1.336 1.00 66.94 86 GLY A CA 1
ATOM 638 C C . GLY A 1 86 ? 6.583 2.853 -0.782 1.00 66.94 86 GLY A C 1
ATOM 639 O O . GLY A 1 86 ? 5.599 2.946 -1.517 1.00 66.94 86 GLY A O 1
ATOM 640 N N . MET A 1 87 ? 6.534 3.095 0.528 1.00 68.88 87 MET A N 1
ATOM 641 C CA . MET A 1 87 ? 5.335 3.462 1.288 1.00 68.88 87 MET A CA 1
ATOM 642 C C . MET A 1 87 ? 5.418 4.883 1.856 1.00 68.88 87 MET A C 1
ATOM 644 O O . MET A 1 87 ? 4.443 5.381 2.425 1.00 68.88 87 MET A O 1
ATOM 648 N N . SER A 1 88 ? 6.563 5.547 1.707 1.00 66.00 88 SER A N 1
ATOM 649 C CA . SER A 1 88 ? 6.727 6.954 2.036 1.00 66.00 88 SER A CA 1
ATOM 650 C C . SER A 1 88 ? 6.074 7.819 0.967 1.00 66.00 88 SER A C 1
ATOM 652 O O . SER A 1 88 ? 5.973 7.471 -0.208 1.00 66.00 88 SER A O 1
ATOM 654 N N . THR A 1 89 ? 5.617 8.987 1.391 1.00 64.19 89 THR A N 1
ATOM 655 C CA . THR A 1 89 ? 5.055 9.992 0.494 1.00 64.19 89 THR A CA 1
ATOM 656 C C . THR A 1 89 ? 5.986 11.192 0.477 1.00 64.19 89 THR A C 1
ATOM 658 O O . THR A 1 89 ? 6.501 11.562 1.532 1.00 64.19 89 THR A O 1
ATOM 661 N N . ASP A 1 90 ? 6.111 11.865 -0.668 1.00 59.81 90 ASP A N 1
ATOM 662 C CA . ASP A 1 90 ? 6.923 13.086 -0.832 1.00 59.81 90 ASP A CA 1
ATOM 663 C C . ASP A 1 90 ? 6.558 14.226 0.149 1.00 59.81 90 ASP A C 1
ATOM 665 O O . ASP A 1 90 ? 7.297 15.200 0.284 1.00 59.81 90 ASP A O 1
ATOM 669 N N . HIS A 1 91 ? 5.414 14.117 0.835 1.00 63.19 91 HIS A N 1
ATOM 670 C CA . HIS A 1 91 ? 4.888 15.074 1.810 1.00 63.19 91 HIS A CA 1
ATOM 671 C C . HIS A 1 91 ? 4.563 14.400 3.151 1.00 63.19 91 HIS A C 1
ATOM 673 O O . HIS A 1 91 ? 3.471 14.579 3.702 1.00 63.19 91 HIS A O 1
ATOM 679 N N . SER A 1 92 ? 5.492 13.599 3.678 1.00 63.03 92 SER A N 1
ATOM 680 C CA . SER A 1 92 ? 5.342 12.946 4.988 1.00 63.03 92 SER A CA 1
ATOM 681 C C . SER A 1 92 ? 5.186 13.936 6.154 1.00 63.03 92 SER A C 1
ATOM 683 O O . SER A 1 92 ? 4.772 13.544 7.239 1.00 63.03 92 SER A O 1
ATOM 685 N N . ASP A 1 93 ? 5.489 15.217 5.939 1.00 67.12 93 ASP A N 1
ATOM 686 C CA . ASP A 1 93 ? 5.422 16.316 6.905 1.00 67.12 93 ASP A CA 1
ATOM 687 C C . ASP A 1 93 ? 4.202 17.236 6.716 1.00 67.12 93 ASP A C 1
ATOM 689 O O . ASP A 1 93 ? 4.156 18.322 7.295 1.00 67.12 93 ASP A O 1
ATOM 693 N N . ARG A 1 94 ? 3.181 16.811 5.949 1.00 68.75 94 ARG A N 1
ATOM 694 C CA . ARG A 1 94 ? 1.969 17.613 5.673 1.00 68.75 94 ARG A CA 1
ATOM 695 C C . ARG A 1 94 ? 1.329 18.227 6.931 1.00 68.75 94 ARG A C 1
ATOM 697 O O . ARG A 1 94 ? 0.657 19.254 6.825 1.00 68.75 94 ARG A O 1
ATOM 704 N N . PHE A 1 95 ? 1.525 17.609 8.096 1.00 75.00 95 PHE A N 1
ATOM 705 C CA . PHE A 1 95 ? 1.097 18.120 9.395 1.00 75.00 95 PHE A CA 1
ATOM 706 C C . PHE A 1 95 ? 2.285 18.200 10.365 1.00 75.00 95 PHE A C 1
ATOM 708 O O . PHE A 1 95 ? 2.562 17.263 11.111 1.00 75.00 95 PHE A O 1
ATOM 715 N N . GLU A 1 96 ? 2.992 19.331 10.356 1.00 78.75 96 GLU A N 1
ATOM 716 C CA . GLU A 1 96 ? 4.154 19.558 11.220 1.00 78.75 96 GLU A CA 1
ATOM 717 C C . GLU A 1 96 ? 3.807 19.346 12.706 1.00 78.75 96 GLU A C 1
ATOM 719 O O . GLU A 1 96 ? 2.848 19.914 13.236 1.00 78.75 96 GLU A O 1
ATOM 724 N N . GLY A 1 97 ? 4.590 18.494 13.375 1.00 79.44 97 GLY A N 1
ATOM 725 C CA . GLY A 1 97 ? 4.418 18.175 14.794 1.00 79.44 97 GLY A CA 1
ATOM 726 C C . GLY A 1 97 ? 3.194 17.317 15.128 1.00 79.44 97 GLY A C 1
ATOM 727 O O . GLY A 1 97 ? 2.887 17.160 16.309 1.00 79.44 97 GLY A O 1
ATOM 728 N N . GLN A 1 98 ? 2.495 16.764 14.131 1.00 76.31 98 GLN A N 1
ATOM 729 C CA . GLN A 1 98 ? 1.357 15.869 14.338 1.00 76.31 9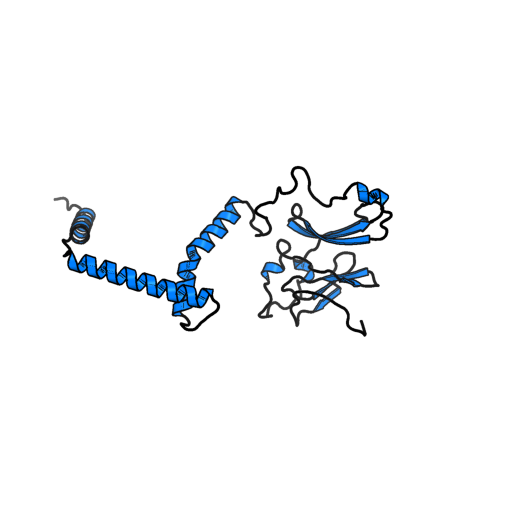8 GLN A CA 1
ATOM 730 C C . GLN A 1 98 ? 1.635 14.501 13.716 1.00 76.31 98 GLN A C 1
ATOM 732 O O . GLN A 1 98 ? 2.040 14.392 12.563 1.00 76.31 98 GLN A O 1
ATOM 737 N N . SER A 1 99 ? 1.376 13.445 14.478 1.00 75.50 99 SER A N 1
ATOM 738 C CA . SER A 1 99 ? 1.443 12.063 14.015 1.00 75.50 99 SER A CA 1
ATOM 739 C C . SER A 1 99 ? 0.272 11.263 14.580 1.00 75.50 99 SER A C 1
ATOM 741 O O . SER A 1 99 ? -0.369 11.663 15.554 1.00 75.50 99 SER A O 1
ATOM 743 N N . GLY A 1 100 ? -0.018 10.128 13.946 1.00 73.44 100 GLY A N 1
ATOM 744 C CA . GLY A 1 100 ? -1.069 9.221 14.389 1.00 73.44 100 GLY A CA 1
ATOM 745 C C . GLY A 1 100 ? -2.488 9.760 14.197 1.00 73.44 100 GLY A C 1
ATOM 746 O O . GLY A 1 100 ? -2.755 10.666 13.404 1.00 73.44 100 GLY A O 1
ATOM 747 N N . TRP A 1 101 ? -3.426 9.131 14.900 1.00 75.94 101 TRP A N 1
ATOM 748 C CA . TRP A 1 101 ? -4.846 9.435 14.795 1.00 75.94 101 TRP A CA 1
ATOM 749 C C . TRP A 1 101 ? -5.240 10.665 15.630 1.00 75.94 101 TRP A C 1
ATOM 751 O O . TRP A 1 101 ? -5.210 10.671 16.858 1.00 75.94 101 TRP A O 1
ATOM 761 N N . THR A 1 102 ? -5.589 11.715 14.894 1.00 76.50 102 THR A N 1
ATOM 762 C CA . THR A 1 102 ? -6.148 13.017 15.276 1.00 76.50 102 THR A CA 1
ATOM 763 C C . THR A 1 102 ? -7.651 13.100 15.569 1.00 76.50 102 THR A C 1
ATOM 765 O O . THR A 1 102 ? -8.419 12.728 14.684 1.00 76.50 102 THR A O 1
ATOM 768 N N . PHE A 1 103 ? -8.121 13.719 16.664 1.00 78.19 103 PHE A N 1
ATOM 769 C CA . PHE A 1 103 ? -9.481 14.281 16.696 1.00 78.19 103 PHE A CA 1
ATOM 770 C C . PHE A 1 103 ? -9.498 15.793 16.554 1.00 78.19 103 PHE A C 1
ATOM 772 O O . PHE A 1 103 ? -8.804 16.516 17.263 1.00 78.19 103 PHE A O 1
ATOM 779 N N . HIS A 1 104 ? -10.389 16.283 15.690 1.00 78.81 104 HIS A N 1
ATOM 780 C CA . HIS A 1 104 ? -10.702 17.701 15.659 1.00 78.81 104 HIS A CA 1
ATOM 781 C C . HIS A 1 104 ? -11.428 18.104 16.962 1.00 78.81 104 HIS A C 1
ATOM 783 O O . HIS A 1 104 ? -12.420 17.456 17.308 1.00 78.81 104 HIS A O 1
ATOM 789 N N . PRO A 1 105 ? -11.027 19.187 17.660 1.00 74.25 105 PRO A N 1
ATOM 790 C CA . PRO A 1 105 ? -11.561 19.537 18.984 1.00 74.25 105 PRO A CA 1
ATOM 791 C C . PRO A 1 105 ? -13.090 19.657 19.058 1.00 74.25 105 PRO A C 1
ATOM 793 O O . PRO A 1 105 ? -13.702 19.238 20.035 1.00 74.25 105 PRO A O 1
ATOM 796 N N . ALA A 1 106 ? -13.726 20.168 17.999 1.00 72.31 106 ALA A N 1
ATOM 797 C CA . ALA A 1 106 ? -15.186 20.317 17.920 1.00 72.31 106 ALA A CA 1
ATOM 798 C C . ALA A 1 106 ? -15.965 18.984 17.928 1.00 72.31 106 ALA A C 1
ATOM 800 O O . ALA A 1 106 ? -17.187 18.981 18.042 1.00 72.31 106 ALA A O 1
ATOM 801 N N . ARG A 1 107 ? -15.280 17.846 17.776 1.00 71.56 107 ARG A N 1
ATOM 802 C CA . ARG A 1 107 ? -15.910 16.527 17.746 1.00 71.56 107 ARG A CA 1
ATOM 803 C C . ARG A 1 107 ? -16.256 16.011 19.142 1.00 71.56 107 ARG A C 1
ATOM 805 O O . ARG A 1 107 ? -17.305 15.395 19.289 1.00 71.56 107 ARG A O 1
ATOM 812 N N . LEU A 1 108 ? -15.450 16.282 20.169 1.00 66.69 108 LEU A N 1
ATOM 813 C CA . LEU A 1 108 ? -15.719 15.783 21.532 1.00 66.69 108 LEU A CA 1
ATOM 814 C C . LEU A 1 108 ? -17.044 16.316 22.111 1.00 66.69 108 LEU A C 1
ATOM 816 O O . LEU A 1 108 ? -17.565 15.782 23.082 1.00 66.69 108 LEU A O 1
ATOM 820 N N . THR A 1 109 ? -17.619 17.345 21.489 1.00 72.00 109 THR A N 1
ATOM 821 C CA . THR A 1 109 ? -18.919 17.927 21.840 1.00 72.00 109 THR A CA 1
ATOM 822 C C . THR A 1 109 ? -20.038 17.585 20.850 1.00 72.00 109 THR A C 1
ATOM 824 O O . THR A 1 109 ? -21.160 18.054 21.019 1.00 72.00 109 THR A O 1
ATOM 827 N N . SER A 1 110 ? -19.758 16.786 19.815 1.00 75.81 110 SER A N 1
ATOM 828 C CA . SER A 1 110 ? -20.707 16.469 18.734 1.00 75.81 110 SER A CA 1
ATOM 829 C C . SER A 1 110 ? -21.712 15.363 19.068 1.00 75.81 110 SER A C 1
ATOM 831 O O . SER A 1 110 ? -22.698 15.217 18.352 1.00 75.81 110 SER A O 1
ATOM 833 N N . GLY A 1 111 ? -21.478 14.593 20.137 1.00 78.50 111 GLY A N 1
ATOM 834 C CA . GLY A 1 111 ? -22.333 13.462 20.514 1.00 78.50 111 GLY A CA 1
ATOM 835 C C . GLY A 1 111 ? -22.204 12.234 19.604 1.00 78.50 111 GLY A C 1
ATOM 836 O O . GLY A 1 111 ? -23.105 11.406 19.601 1.00 78.50 111 GLY A O 1
ATOM 837 N N . LEU A 1 112 ? -21.118 12.128 18.828 1.00 83.62 112 LEU A N 1
ATOM 838 C CA . LEU A 1 112 ? -20.774 10.935 18.045 1.00 83.62 112 LEU A CA 1
ATOM 839 C C . LEU A 1 112 ? -20.532 9.734 18.975 1.00 83.62 112 LEU A C 1
ATOM 841 O O . LEU A 1 112 ? -19.630 9.781 19.810 1.00 83.62 112 LEU A O 1
ATOM 845 N N . ASP A 1 113 ? -21.316 8.673 18.797 1.00 89.56 113 ASP A N 1
ATOM 846 C CA . ASP A 1 113 ? -21.240 7.411 19.533 1.00 89.56 113 ASP A CA 1
ATOM 847 C C . ASP A 1 113 ? -20.800 6.244 18.626 1.00 89.56 113 ASP A C 1
ATOM 849 O O . ASP A 1 113 ? -20.678 6.375 17.406 1.00 89.56 113 ASP A O 1
ATOM 853 N N . GLY A 1 114 ? -20.499 5.094 19.237 1.00 91.75 114 GLY A N 1
ATOM 854 C CA . GLY A 1 114 ? -20.088 3.874 18.536 1.00 91.75 114 GLY A CA 1
ATOM 855 C C . GLY A 1 114 ? -18.575 3.713 18.377 1.00 91.75 114 GLY A C 1
ATOM 856 O O . GLY A 1 114 ? -17.787 4.299 19.118 1.00 91.75 114 GLY A O 1
ATOM 857 N N . TYR A 1 115 ? -18.170 2.884 17.413 1.00 92.44 115 TYR A N 1
ATOM 858 C CA . TYR A 1 115 ? -16.772 2.525 17.173 1.00 92.44 115 TYR A CA 1
ATOM 859 C C . TYR A 1 115 ? -16.388 2.702 15.705 1.00 92.44 115 TYR A C 1
ATOM 861 O O . TYR A 1 115 ? -17.194 2.464 14.806 1.00 92.44 115 TYR A O 1
ATOM 869 N N . LEU A 1 116 ? -15.130 3.062 15.462 1.00 91.81 116 LEU A N 1
ATOM 870 C CA . LEU A 1 116 ? -14.503 3.007 14.143 1.00 91.81 116 LEU A CA 1
ATOM 871 C C . LEU A 1 116 ? -13.463 1.892 14.132 1.00 91.81 116 LEU A C 1
ATOM 873 O O . LEU A 1 116 ? -12.515 1.929 14.912 1.00 91.81 116 LEU A O 1
ATOM 877 N N . LEU A 1 117 ? -13.615 0.938 13.214 1.00 93.44 117 LEU A N 1
ATOM 878 C CA . LEU A 1 117 ? -12.540 0.016 12.862 1.00 93.44 117 LEU A CA 1
ATOM 879 C C . LEU A 1 117 ? -11.595 0.730 11.895 1.00 93.44 117 LEU A C 1
ATOM 881 O O . LEU A 1 117 ? -11.878 0.861 10.703 1.00 93.44 117 LEU A O 1
ATOM 885 N N . PHE A 1 118 ? -10.489 1.236 12.423 1.00 92.81 118 PHE A N 1
ATOM 886 C CA . PHE A 1 118 ? -9.504 1.969 11.654 1.00 92.81 118 PHE A CA 1
ATOM 887 C C . PHE A 1 118 ? -8.466 1.017 11.066 1.00 92.81 118 PHE A C 1
ATOM 889 O O . PHE A 1 118 ? -7.842 0.238 11.780 1.00 92.81 118 PHE A O 1
ATOM 896 N N . SER A 1 119 ? -8.304 1.080 9.747 1.00 93.44 119 SER A N 1
ATOM 897 C CA . SER A 1 119 ? -7.364 0.269 8.981 1.00 93.44 119 SER A CA 1
ATOM 898 C C . SER A 1 119 ? -6.249 1.153 8.452 1.00 93.44 119 SER A C 1
ATOM 900 O O . SER A 1 119 ? -6.509 2.027 7.621 1.00 93.44 119 SER A O 1
ATOM 902 N N . ARG A 1 120 ? -5.019 0.949 8.930 1.00 91.50 120 ARG A N 1
ATOM 903 C CA . ARG A 1 120 ? -3.877 1.778 8.532 1.00 91.50 120 ARG A CA 1
ATOM 904 C C . ARG A 1 120 ? -2.569 1.001 8.523 1.00 91.50 120 ARG A C 1
ATOM 906 O O . ARG A 1 120 ? -2.399 0.039 9.264 1.00 91.50 120 ARG A O 1
ATOM 913 N N . HIS A 1 121 ? -1.615 1.497 7.746 1.00 89.50 121 HIS A N 1
ATOM 914 C CA . HIS A 1 121 ? -0.219 1.111 7.895 1.00 89.50 121 HIS A CA 1
ATOM 915 C C . HIS A 1 121 ? 0.394 1.864 9.085 1.00 89.50 121 HIS A C 1
ATOM 917 O O . HIS A 1 121 ? 0.215 3.079 9.215 1.00 89.50 121 HIS A O 1
ATOM 923 N N . ASP A 1 122 ? 1.077 1.152 9.977 1.00 89.31 122 ASP A N 1
ATOM 924 C CA . ASP A 1 122 ? 1.822 1.739 11.086 1.00 89.31 122 ASP A CA 1
ATOM 925 C C . ASP A 1 122 ? 3.289 1.889 10.678 1.00 89.31 122 ASP A C 1
ATOM 927 O O . ASP A 1 122 ? 4.010 0.903 10.557 1.00 89.31 122 ASP A O 1
ATOM 931 N N . GLY A 1 123 ? 3.709 3.131 10.419 1.00 83.56 123 GLY A N 1
ATOM 932 C CA . GLY A 1 123 ? 5.062 3.434 9.952 1.00 83.56 123 GLY A CA 1
ATOM 933 C C . GLY A 1 123 ? 6.152 3.160 10.990 1.00 83.56 123 GLY A C 1
ATOM 934 O O . GLY A 1 123 ? 7.265 2.818 10.602 1.00 83.56 123 GLY A O 1
ATOM 935 N N . ASP A 1 124 ? 5.833 3.239 12.287 1.00 86.00 124 ASP A N 1
ATOM 936 C CA . ASP A 1 124 ? 6.791 2.933 13.357 1.00 86.00 124 ASP A CA 1
ATOM 937 C C . ASP A 1 124 ? 6.980 1.417 13.491 1.00 86.00 124 ASP A C 1
ATOM 939 O O . ASP A 1 124 ? 8.093 0.926 13.688 1.00 86.00 124 ASP A O 1
ATOM 943 N N . ALA A 1 125 ? 5.885 0.662 13.358 1.00 90.12 125 ALA A N 1
ATOM 944 C CA . ALA A 1 125 ? 5.907 -0.796 13.434 1.00 90.12 125 ALA A CA 1
ATOM 945 C C . ALA A 1 125 ? 6.292 -1.471 12.099 1.00 90.12 125 ALA A C 1
ATOM 947 O O . ALA A 1 125 ? 6.646 -2.654 12.079 1.00 90.12 125 ALA A O 1
ATOM 948 N N . GLY A 1 126 ? 6.207 -0.740 10.984 1.00 89.25 126 GLY A N 1
ATOM 949 C CA . GLY A 1 126 ? 6.516 -1.209 9.633 1.00 89.25 126 GLY A CA 1
ATOM 950 C C . GLY A 1 126 ? 5.545 -2.261 9.093 1.00 89.25 126 GLY A C 1
ATOM 951 O O . GLY A 1 126 ? 5.952 -3.101 8.292 1.00 89.25 126 GLY A O 1
ATOM 952 N N . HIS A 1 127 ? 4.296 -2.284 9.566 1.00 92.19 127 HIS A N 1
ATOM 953 C CA . HIS A 1 127 ? 3.269 -3.217 9.095 1.00 92.19 127 HIS A CA 1
ATOM 954 C C . HIS A 1 127 ? 1.849 -2.685 9.323 1.00 92.19 127 HIS A C 1
ATOM 956 O O . HIS A 1 127 ? 1.631 -1.662 9.971 1.00 92.19 127 HIS A O 1
ATOM 962 N N . HIS A 1 128 ? 0.861 -3.363 8.738 1.00 94.00 128 HIS A N 1
ATOM 963 C CA . HIS A 1 128 ? -0.543 -2.961 8.822 1.00 94.00 128 HIS A CA 1
ATOM 964 C C . HIS A 1 128 ? -1.171 -3.303 10.174 1.00 94.00 128 HIS A C 1
ATOM 966 O O . HIS A 1 128 ? -0.935 -4.377 10.724 1.00 94.00 128 HIS A O 1
ATOM 972 N N . VAL A 1 129 ? -2.024 -2.415 10.678 1.00 95.44 129 VAL A N 1
ATOM 973 C CA . VAL A 1 129 ? -2.727 -2.585 11.952 1.00 95.44 129 VAL A CA 1
ATOM 974 C C . VAL A 1 129 ? -4.212 -2.281 11.808 1.00 95.44 129 VAL A C 1
ATOM 976 O O . VAL A 1 129 ? -4.628 -1.460 10.981 1.00 95.44 129 VAL A O 1
ATOM 979 N N . PHE A 1 130 ? -5.013 -2.935 12.645 1.00 95.88 130 PHE A N 1
ATOM 980 C CA . PHE A 1 130 ? -6.383 -2.518 12.914 1.00 95.88 130 PHE A CA 1
ATOM 981 C C . PHE A 1 130 ? -6.496 -1.947 14.317 1.00 95.88 130 PHE A C 1
ATOM 983 O O . PHE A 1 130 ? -6.016 -2.545 15.278 1.00 95.88 130 PHE A O 1
ATOM 990 N N . GLU A 1 131 ? -7.174 -0.816 14.440 1.00 94.56 131 GLU A N 1
ATOM 991 C CA . GLU A 1 131 ? -7.439 -0.155 15.715 1.00 94.56 131 GLU A CA 1
ATOM 992 C C . GLU A 1 131 ? -8.944 0.066 15.843 1.00 94.56 131 GLU A C 1
ATOM 994 O O . GLU A 1 131 ? -9.565 0.668 14.970 1.00 94.56 131 GLU A O 1
ATOM 999 N N . LEU A 1 132 ? -9.548 -0.436 16.918 1.00 94.38 132 LEU A N 1
ATOM 1000 C CA . LEU A 1 132 ? -10.931 -0.130 17.256 1.00 94.38 132 LEU A CA 1
ATOM 1001 C C . LEU A 1 132 ? -10.933 1.129 18.119 1.00 94.38 132 LEU A C 1
ATOM 1003 O O . LEU A 1 132 ? -10.465 1.107 19.257 1.00 94.38 132 LEU A O 1
ATOM 1007 N N . VAL A 1 133 ? -11.437 2.223 17.562 1.00 92.75 133 VAL A N 1
ATOM 1008 C CA . VAL A 1 133 ? -11.470 3.529 18.221 1.00 92.75 133 VAL A CA 1
ATOM 1009 C C . VAL A 1 133 ? -12.870 3.779 18.761 1.00 92.75 133 VAL A C 1
ATOM 1011 O O . VAL A 1 133 ? -13.829 3.795 17.986 1.00 92.75 133 VAL A O 1
ATOM 1014 N N . ASP A 1 134 ? -12.991 3.990 20.070 1.00 91.88 134 ASP A N 1
ATOM 1015 C CA . ASP A 1 134 ? -14.232 4.455 20.694 1.00 91.88 134 ASP A CA 1
ATOM 1016 C C . ASP A 1 134 ? -14.501 5.885 20.239 1.00 91.88 134 ASP A C 1
ATOM 1018 O O . ASP A 1 134 ? -13.661 6.776 20.391 1.00 91.88 134 ASP A O 1
ATOM 1022 N N . LEU A 1 135 ? -15.664 6.124 19.634 1.00 89.94 135 LEU A N 1
ATOM 1023 C CA . LEU A 1 135 ? -15.942 7.424 19.052 1.00 89.94 135 LEU A CA 1
ATOM 1024 C C . LEU A 1 135 ? -16.283 8.501 20.094 1.00 89.94 135 LEU A C 1
ATOM 1026 O O . LEU A 1 135 ? -16.106 9.691 19.803 1.00 89.94 135 LEU A O 1
ATOM 1030 N N . THR A 1 136 ? -16.679 8.092 21.295 1.00 87.62 136 THR A N 1
ATOM 1031 C CA . THR A 1 136 ? -17.053 8.965 22.409 1.00 87.62 136 THR A CA 1
ATOM 1032 C C . THR A 1 136 ? -15.816 9.513 23.111 1.00 87.62 136 THR A C 1
ATOM 1034 O O . THR A 1 136 ? -15.694 10.724 23.296 1.00 87.62 136 THR A O 1
ATOM 1037 N N . SER A 1 137 ? -14.889 8.629 23.498 1.00 87.06 137 SER A N 1
ATOM 1038 C CA . SER A 1 137 ? -13.654 9.012 24.203 1.00 87.06 137 SER A CA 1
ATOM 1039 C C . SER A 1 137 ? -12.515 9.355 23.249 1.00 87.06 137 SER A C 1
ATOM 1041 O O . SER A 1 137 ? -11.624 10.136 23.581 1.00 87.06 137 SER A O 1
ATOM 1043 N N . GLY A 1 138 ? -12.552 8.782 22.050 1.00 86.50 138 GLY A N 1
ATOM 1044 C CA . GLY A 1 138 ? -11.464 8.838 21.097 1.00 86.50 138 GLY A CA 1
ATOM 1045 C C . GLY A 1 138 ? -10.303 7.889 21.393 1.00 86.50 138 GLY A C 1
ATOM 1046 O O . GLY A 1 138 ? -9.260 7.971 20.743 1.00 86.50 138 GLY A O 1
ATOM 1047 N N . GLU A 1 139 ? -10.463 7.001 22.366 1.00 89.38 139 GLU A N 1
ATOM 1048 C CA . GLU A 1 139 ? -9.428 6.057 22.764 1.00 89.38 139 GLU A CA 1
ATOM 1049 C C . GLU A 1 139 ? -9.411 4.830 21.849 1.00 89.38 139 GLU A C 1
ATOM 1051 O O . GLU A 1 139 ? -10.445 4.361 21.368 1.00 89.38 139 GLU A O 1
ATOM 1056 N N . ILE A 1 140 ? -8.217 4.279 21.636 1.00 93.00 140 ILE A N 1
ATOM 1057 C CA . ILE A 1 140 ? -8.054 2.968 21.009 1.00 93.00 140 ILE A CA 1
ATOM 1058 C C . ILE A 1 140 ? -8.368 1.918 22.076 1.00 93.00 140 ILE A C 1
ATOM 1060 O O . ILE A 1 140 ? -7.590 1.729 23.010 1.00 93.00 140 ILE A O 1
ATOM 1064 N N . VAL A 1 141 ? -9.504 1.239 21.943 1.00 94.81 141 VAL A N 1
ATOM 1065 C CA . VAL A 1 141 ? -9.958 0.221 22.906 1.00 94.81 141 VAL A CA 1
ATOM 1066 C C . VAL A 1 141 ? -9.481 -1.186 22.551 1.00 94.81 141 VAL A C 1
ATOM 1068 O O . VAL A 1 141 ? -9.461 -2.064 23.410 1.00 94.81 141 VAL A O 1
ATOM 1071 N N . HIS A 1 142 ? -9.084 -1.408 21.296 1.00 94.19 142 HIS A N 1
ATOM 1072 C CA . HIS A 1 142 ? -8.487 -2.661 20.838 1.00 94.19 142 HIS A CA 1
ATOM 1073 C C . HIS A 1 142 ? -7.527 -2.404 19.681 1.00 94.19 142 HIS A C 1
ATOM 1075 O O . HIS A 1 142 ? -7.795 -1.553 18.832 1.00 94.19 142 HIS A O 1
ATOM 1081 N N . ARG A 1 143 ? -6.431 -3.161 19.622 1.00 94.81 143 ARG A N 1
ATOM 1082 C CA . ARG A 1 143 ? -5.446 -3.101 18.538 1.00 94.81 143 ARG A CA 1
ATOM 1083 C C . ARG A 1 143 ? -5.073 -4.510 18.093 1.00 94.81 143 ARG A C 1
ATOM 1085 O O . ARG A 1 143 ? -4.868 -5.391 18.924 1.00 94.81 143 ARG A O 1
ATOM 1092 N N . ILE A 1 144 ? -4.978 -4.695 16.780 1.00 95.69 144 ILE A N 1
ATOM 1093 C CA . ILE A 1 144 ? -4.533 -5.929 16.136 1.00 95.69 144 ILE A CA 1
ATOM 1094 C C . ILE A 1 144 ? -3.366 -5.581 15.216 1.00 95.69 144 ILE A C 1
ATOM 1096 O O . ILE A 1 144 ? -3.549 -4.911 14.199 1.00 95.69 144 ILE A O 1
ATOM 1100 N N . ASP A 1 145 ? -2.177 -6.059 15.562 1.00 95.06 145 ASP A N 1
ATOM 1101 C CA . ASP A 1 145 ? -0.984 -5.977 14.724 1.00 95.06 145 ASP A CA 1
ATOM 1102 C C . ASP A 1 145 ? -1.000 -7.139 13.716 1.00 95.06 145 ASP A C 1
ATOM 1104 O O . ASP A 1 145 ? -0.951 -8.315 14.095 1.00 95.06 145 ASP A O 1
ATOM 1108 N N . LEU A 1 146 ? -1.148 -6.836 12.419 1.00 94.56 146 LEU A N 1
ATOM 1109 C CA . LEU A 1 146 ? -1.312 -7.876 11.405 1.00 94.56 146 LEU A CA 1
ATOM 1110 C C . LEU A 1 146 ? 0.025 -8.501 11.024 1.00 94.56 146 LEU A C 1
ATOM 1112 O O . LEU A 1 146 ? 0.945 -7.836 10.550 1.00 94.56 146 LEU A O 1
ATOM 1116 N N . ASN A 1 147 ? 0.075 -9.827 11.108 1.00 93.12 147 ASN A N 1
ATOM 1117 C CA . ASN A 1 147 ? 1.146 -10.621 10.529 1.00 93.12 147 ASN A CA 1
ATOM 1118 C C . ASN A 1 147 ? 0.662 -11.246 9.215 1.00 93.12 147 ASN A C 1
ATOM 1120 O O . ASN A 1 147 ? 0.072 -12.326 9.204 1.00 93.1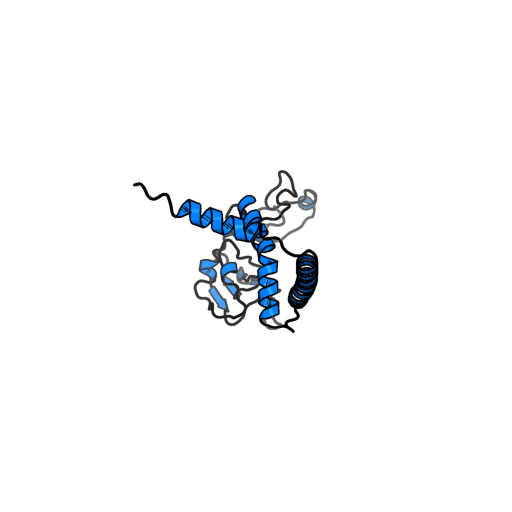2 147 ASN A O 1
ATOM 1124 N N . SER A 1 148 ? 0.899 -10.562 8.099 1.00 92.62 148 SER A N 1
ATOM 1125 C CA . SER A 1 148 ? 0.448 -11.028 6.786 1.00 92.62 148 SER A CA 1
ATOM 1126 C C . SER A 1 148 ? 1.150 -12.312 6.328 1.00 92.62 148 SER A C 1
ATOM 1128 O O . SER A 1 148 ? 0.505 -13.153 5.703 1.00 92.62 148 SER A O 1
ATOM 1130 N N . ASP A 1 149 ? 2.408 -12.546 6.722 1.00 91.81 149 ASP A N 1
ATOM 1131 C CA . ASP A 1 149 ? 3.086 -13.825 6.464 1.00 91.81 149 ASP A CA 1
ATOM 1132 C C . ASP A 1 149 ? 2.318 -14.987 7.100 1.00 91.81 149 ASP A C 1
ATOM 1134 O O . ASP A 1 149 ? 2.153 -16.041 6.486 1.00 91.81 149 ASP A O 1
ATOM 1138 N N . LYS A 1 150 ? 1.797 -14.780 8.315 1.00 93.25 150 LYS A N 1
ATOM 1139 C CA . LYS A 1 150 ? 0.948 -15.752 9.008 1.00 93.25 150 LYS A CA 1
ATOM 1140 C C . LYS A 1 150 ? -0.423 -15.894 8.345 1.00 93.25 150 LYS A C 1
ATOM 1142 O O . LYS A 1 150 ? -0.888 -17.019 8.182 1.00 93.25 150 LYS A O 1
ATOM 1147 N N . LEU A 1 151 ? -1.055 -14.787 7.949 1.00 92.69 151 LEU A N 1
ATOM 1148 C CA . LEU A 1 151 ? -2.378 -14.805 7.307 1.00 92.69 151 LEU A CA 1
ATOM 1149 C C . LEU A 1 151 ? -2.364 -15.551 5.965 1.00 92.69 151 LEU A C 1
ATOM 1151 O O . LEU A 1 151 ? -3.309 -16.274 5.660 1.00 92.69 151 LEU A O 1
ATOM 1155 N N . PHE A 1 152 ? -1.287 -15.413 5.187 1.00 90.81 152 PHE A N 1
ATOM 1156 C CA . PHE A 1 152 ? -1.169 -15.991 3.844 1.00 90.81 152 PHE A CA 1
ATOM 1157 C C . PHE A 1 152 ? -0.259 -17.227 3.772 1.00 90.81 152 PHE A C 1
ATOM 1159 O O . PHE A 1 152 ? 0.021 -17.713 2.676 1.00 90.81 152 PHE A O 1
ATOM 1166 N N . ALA A 1 153 ? 0.194 -17.771 4.908 1.00 89.06 153 ALA A N 1
ATOM 1167 C CA . ALA A 1 153 ? 1.153 -18.882 4.954 1.00 89.06 153 ALA A CA 1
ATOM 1168 C C . ALA A 1 153 ? 0.720 -20.106 4.123 1.00 89.06 153 ALA A C 1
ATOM 1170 O O . ALA A 1 153 ? 1.563 -20.766 3.514 1.00 89.06 153 ALA A O 1
ATOM 1171 N N . GLY A 1 154 ? -0.586 -20.394 4.096 1.00 84.06 154 GLY A N 1
ATOM 1172 C CA . GLY A 1 154 ? -1.181 -21.527 3.381 1.00 84.06 154 GLY A CA 1
ATOM 1173 C C . GLY A 1 154 ? -1.785 -21.198 2.014 1.00 84.06 154 GLY A C 1
ATOM 1174 O O . GLY A 1 154 ? -2.351 -22.094 1.401 1.00 84.06 154 GLY A O 1
ATOM 1175 N N . ALA A 1 155 ? -1.698 -19.949 1.548 1.00 87.19 155 ALA A N 1
ATOM 1176 C CA . ALA A 1 155 ? -2.338 -19.530 0.305 1.00 87.19 155 ALA A CA 1
ATOM 1177 C C . ALA A 1 155 ? -1.541 -19.954 -0.940 1.00 87.19 155 ALA A C 1
ATOM 1179 O O . ALA A 1 155 ? -0.307 -19.853 -0.980 1.00 87.19 155 ALA A O 1
ATOM 1180 N N . SER A 1 156 ? -2.253 -20.361 -1.990 1.00 83.31 156 SER A N 1
ATOM 1181 C CA . SER A 1 156 ? -1.688 -20.632 -3.308 1.00 83.31 156 SER A CA 1
ATOM 1182 C C . SER A 1 156 ? -1.045 -19.383 -3.910 1.00 83.31 156 SER A C 1
ATOM 1184 O O . SER A 1 156 ? -1.670 -18.332 -4.047 1.00 83.31 156 SER A O 1
ATOM 1186 N N . ARG A 1 157 ? 0.218 -19.519 -4.327 1.00 76.81 157 ARG A N 1
ATOM 1187 C CA . ARG A 1 157 ? 1.003 -18.457 -4.985 1.00 76.81 157 ARG A CA 1
ATOM 1188 C C . ARG A 1 157 ? 0.921 -18.501 -6.512 1.00 76.81 157 ARG A C 1
ATOM 1190 O O . ARG A 1 157 ? 1.588 -17.723 -7.183 1.00 76.81 157 ARG A O 1
ATOM 1197 N N . GLU A 1 158 ? 0.141 -19.424 -7.072 1.00 70.19 158 GLU A N 1
ATOM 1198 C CA . GLU A 1 158 ? 0.108 -19.686 -8.517 1.00 70.19 158 GLU A CA 1
ATOM 1199 C C . GLU A 1 158 ? -0.883 -18.795 -9.283 1.00 70.19 158 GLU A C 1
ATOM 1201 O O . GLU A 1 158 ? -0.987 -18.867 -10.510 1.00 70.19 158 GLU A O 1
ATOM 1206 N N . THR A 1 159 ? -1.620 -17.922 -8.594 1.00 63.84 159 THR A N 1
ATOM 1207 C CA . THR A 1 159 ? -2.581 -17.028 -9.240 1.00 63.84 159 THR A CA 1
ATOM 1208 C C . THR A 1 159 ? -1.858 -15.948 -10.053 1.00 63.84 159 THR A C 1
ATOM 1210 O O . THR A 1 159 ? -1.176 -15.081 -9.521 1.00 63.84 159 THR A O 1
ATOM 1213 N N . VAL A 1 160 ? -2.080 -15.946 -11.376 1.00 54.72 160 VAL A N 1
ATOM 1214 C CA . VAL A 1 160 ? -1.449 -15.062 -12.394 1.00 54.72 160 VAL A CA 1
ATOM 1215 C C . VAL A 1 160 ? -1.596 -13.550 -12.110 1.00 54.72 160 VAL A C 1
ATOM 1217 O O . VAL A 1 160 ? -0.993 -12.719 -12.786 1.00 54.72 160 VAL A O 1
ATOM 1220 N N . ARG A 1 161 ? -2.415 -13.163 -11.127 1.00 64.38 161 ARG A N 1
ATOM 1221 C CA . ARG A 1 161 ? -2.696 -11.769 -10.750 1.00 64.38 161 ARG A CA 1
ATOM 1222 C C . ARG A 1 161 ? -2.287 -11.408 -9.320 1.00 64.38 161 ARG A C 1
ATOM 1224 O O . ARG A 1 161 ? -2.460 -10.247 -8.948 1.00 64.38 161 ARG A O 1
ATOM 1231 N N . ALA A 1 162 ? -1.785 -12.360 -8.537 1.00 69.00 162 ALA A N 1
ATOM 1232 C CA . ALA A 1 162 ? -1.242 -12.076 -7.220 1.00 69.00 162 ALA A CA 1
ATOM 1233 C C . ALA A 1 162 ? 0.152 -11.463 -7.358 1.00 69.00 162 ALA A C 1
ATOM 1235 O O . ALA A 1 162 ? 1.017 -12.015 -8.037 1.00 69.00 162 ALA A O 1
ATOM 1236 N N . ASP A 1 163 ? 0.364 -10.327 -6.701 1.00 74.88 163 ASP A N 1
ATOM 1237 C CA . ASP A 1 163 ? 1.708 -9.843 -6.417 1.00 74.88 163 ASP A CA 1
ATOM 1238 C C . ASP A 1 163 ? 2.078 -10.341 -5.018 1.00 74.88 163 ASP A C 1
ATOM 1240 O O . ASP A 1 163 ? 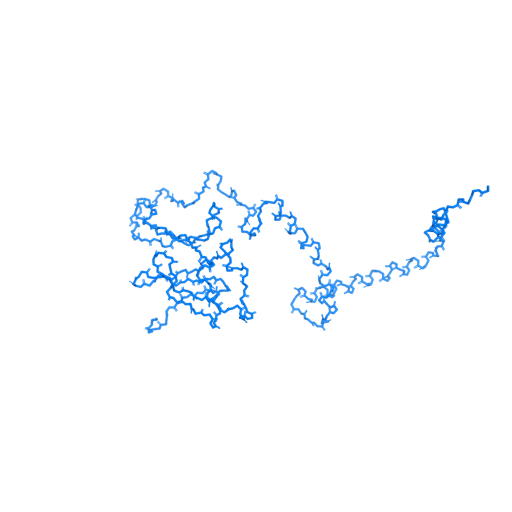1.610 -9.816 -4.010 1.00 74.88 163 ASP A O 1
ATOM 1244 N N . VAL A 1 164 ? 2.850 -11.426 -4.957 1.00 82.56 164 VAL A N 1
ATOM 1245 C CA . VAL A 1 164 ? 3.232 -12.051 -3.682 1.00 82.56 164 VAL A CA 1
ATOM 1246 C C . VAL A 1 164 ? 4.157 -11.163 -2.847 1.00 82.56 164 VAL A C 1
ATOM 1248 O O . VAL A 1 164 ? 4.292 -11.399 -1.647 1.00 82.56 164 VAL A O 1
ATOM 1251 N N . ASP A 1 165 ? 4.776 -10.135 -3.439 1.00 82.81 165 ASP A N 1
ATOM 1252 C CA . ASP A 1 165 ? 5.551 -9.157 -2.675 1.00 82.81 165 ASP A CA 1
ATOM 1253 C C . ASP A 1 165 ? 4.644 -8.228 -1.858 1.00 82.81 165 ASP A C 1
ATOM 1255 O O . ASP A 1 165 ? 5.029 -7.827 -0.758 1.00 82.81 165 ASP A O 1
ATOM 1259 N N . ASP A 1 166 ? 3.416 -7.970 -2.322 1.00 82.62 166 ASP A N 1
ATOM 1260 C CA . ASP A 1 166 ? 2.407 -7.204 -1.576 1.00 82.62 166 ASP A CA 1
ATOM 1261 C C . ASP A 1 166 ? 1.853 -7.970 -0.365 1.00 82.62 166 ASP A C 1
ATOM 1263 O O . ASP A 1 166 ? 1.097 -7.414 0.428 1.00 82.62 166 ASP A O 1
ATOM 1267 N N . TRP A 1 167 ? 2.200 -9.249 -0.194 1.00 87.94 167 TRP A N 1
ATOM 1268 C CA . TRP A 1 167 ? 1.746 -10.053 0.946 1.00 87.94 167 TRP A CA 1
ATOM 1269 C C . TRP A 1 167 ? 2.687 -9.939 2.145 1.00 87.94 167 TRP A C 1
ATOM 1271 O O . TRP A 1 167 ? 2.344 -10.395 3.233 1.00 87.94 167 TRP A O 1
ATOM 1281 N N . LYS A 1 168 ? 3.870 -9.343 1.970 1.00 89.12 168 LYS A N 1
ATOM 1282 C CA . LYS A 1 168 ? 4.856 -9.167 3.043 1.00 89.12 168 LYS A CA 1
ATOM 1283 C C . LYS A 1 168 ? 4.369 -8.122 4.053 1.00 89.12 168 LYS A C 1
ATOM 1285 O O . LYS A 1 168 ? 3.771 -7.136 3.623 1.00 89.12 168 LYS A O 1
ATOM 1290 N N . PRO A 1 169 ? 4.683 -8.248 5.357 1.00 90.88 169 PRO A N 1
ATOM 1291 C CA . PRO A 1 169 ? 4.186 -7.329 6.388 1.00 90.88 169 PRO A CA 1
ATOM 1292 C C . PRO A 1 169 ? 4.430 -5.847 6.082 1.00 90.88 169 PRO A C 1
ATOM 1294 O O . PRO A 1 169 ? 3.544 -5.024 6.286 1.00 90.88 169 PRO A O 1
ATOM 1297 N N . ALA A 1 170 ? 5.587 -5.530 5.495 1.00 88.81 170 ALA A N 1
ATOM 1298 C CA . ALA A 1 170 ? 5.970 -4.168 5.126 1.00 88.81 170 ALA A CA 1
ATOM 1299 C C . ALA A 1 170 ? 5.144 -3.548 3.985 1.00 88.81 170 ALA A C 1
ATOM 1301 O O . ALA A 1 170 ? 5.154 -2.334 3.819 1.00 88.81 170 ALA A O 1
ATOM 1302 N N . ARG A 1 171 ? 4.455 -4.362 3.179 1.00 88.31 171 ARG A N 1
ATOM 1303 C CA . ARG A 1 171 ? 3.720 -3.911 1.984 1.00 88.31 171 ARG A CA 1
ATOM 1304 C C . ARG A 1 171 ? 2.238 -4.228 2.031 1.00 88.31 171 ARG A C 1
ATOM 1306 O O . ARG A 1 171 ? 1.454 -3.580 1.340 1.00 88.31 171 ARG A O 1
ATOM 1313 N N . PHE A 1 172 ? 1.855 -5.216 2.831 1.00 91.75 172 PHE A N 1
ATOM 1314 C CA . PHE A 1 172 ? 0.474 -5.621 2.937 1.00 91.75 172 PHE A CA 1
ATOM 1315 C C . PHE A 1 172 ? -0.371 -4.477 3.481 1.00 91.75 172 PHE A C 1
ATOM 1317 O O . PHE A 1 172 ? -0.041 -3.856 4.489 1.00 91.75 172 PHE A O 1
ATOM 1324 N N . GLN A 1 173 ? -1.478 -4.218 2.795 1.00 91.06 173 GLN A N 1
ATOM 1325 C CA . GLN A 1 173 ? -2.467 -3.231 3.188 1.00 91.06 173 GLN A CA 1
ATOM 1326 C C . GLN A 1 173 ? -3.818 -3.916 3.218 1.00 91.06 173 GLN A C 1
ATOM 1328 O O . GLN A 1 173 ? -4.310 -4.355 2.177 1.00 91.06 173 GLN A O 1
ATOM 1333 N N . ALA A 1 174 ? -4.428 -4.005 4.396 1.00 92.69 174 ALA A N 1
ATOM 1334 C CA . ALA A 1 174 ? -5.775 -4.535 4.504 1.00 92.69 174 ALA A CA 1
ATOM 1335 C C . ALA A 1 174 ? -6.793 -3.468 4.085 1.00 92.69 174 ALA A C 1
ATOM 1337 O O . ALA A 1 174 ? -7.216 -2.621 4.876 1.00 92.69 174 ALA A O 1
ATOM 1338 N N . VAL A 1 175 ? -7.185 -3.491 2.818 1.00 89.69 175 VAL A N 1
ATOM 1339 C CA . VAL A 1 175 ? -8.111 -2.508 2.259 1.00 89.69 175 VAL A CA 1
ATOM 1340 C C . VAL A 1 175 ? -9.549 -2.977 2.456 1.00 89.69 175 VAL A C 1
ATOM 1342 O O . VAL A 1 175 ? -9.901 -4.105 2.111 1.00 89.69 175 VAL A O 1
ATOM 1345 N N . HIS A 1 176 ? -10.388 -2.083 2.981 1.00 89.50 176 HIS A N 1
ATOM 1346 C CA . HIS A 1 176 ? -11.809 -2.336 3.242 1.00 89.50 176 HIS A CA 1
ATOM 1347 C C . HIS A 1 176 ? -12.057 -3.594 4.101 1.00 89.50 176 HIS A C 1
ATOM 1349 O O . HIS A 1 176 ? -12.708 -4.527 3.626 1.00 89.50 176 HIS A O 1
ATOM 1355 N N . PRO A 1 177 ? -11.529 -3.659 5.343 1.00 92.50 177 PRO A N 1
ATOM 1356 C CA . PRO A 1 177 ? -11.857 -4.768 6.232 1.00 92.50 177 PRO A CA 1
ATOM 1357 C C . PRO A 1 177 ? -13.362 -4.795 6.508 1.00 92.50 177 PRO A C 1
ATOM 1359 O O . PRO A 1 177 ? -13.963 -3.752 6.774 1.00 92.50 177 PRO A O 1
ATOM 1362 N N . LEU A 1 178 ? -13.955 -5.988 6.466 1.00 92.75 178 LEU A N 1
ATOM 1363 C CA . LEU A 1 178 ? -15.374 -6.188 6.753 1.00 92.75 178 LEU A CA 1
ATOM 1364 C C . LEU A 1 178 ? -15.519 -6.954 8.077 1.00 92.75 178 LEU A C 1
ATOM 1366 O O . LEU A 1 178 ? -15.214 -8.150 8.109 1.00 92.75 178 LEU A O 1
ATOM 1370 N N . PRO A 1 179 ? -15.931 -6.292 9.174 1.00 92.31 179 PRO A N 1
ATOM 1371 C CA . PRO A 1 179 ? -16.261 -6.982 10.414 1.00 92.31 179 PRO A CA 1
ATOM 1372 C C . PRO A 1 179 ? -17.531 -7.823 10.236 1.00 92.31 179 PRO A C 1
ATOM 1374 O O . PRO A 1 179 ? -18.480 -7.400 9.578 1.00 92.31 179 PRO A O 1
ATOM 1377 N N . LEU A 1 180 ? -17.534 -9.009 10.833 1.00 92.56 180 LEU A N 1
ATOM 1378 C CA . LEU A 1 180 ? -18.651 -9.947 10.860 1.00 92.56 180 LEU A CA 1
ATOM 1379 C C . LEU A 1 180 ? -19.351 -9.897 12.224 1.00 92.56 180 LEU A C 1
ATOM 1381 O O . LEU A 1 180 ? -18.742 -9.541 13.234 1.00 92.56 180 LEU A O 1
ATOM 1385 N N . ASP A 1 181 ? -20.608 -10.336 12.280 1.00 91.12 181 ASP A N 1
ATOM 1386 C CA . ASP A 1 181 ? -21.429 -10.305 13.503 1.00 91.12 181 ASP A CA 1
ATOM 1387 C C . ASP A 1 181 ? -20.826 -11.088 14.679 1.00 91.12 181 ASP A C 1
ATOM 1389 O O . ASP A 1 181 ? -21.097 -10.797 15.843 1.00 91.12 181 ASP A O 1
ATOM 1393 N N . ASN A 1 182 ? -19.988 -12.088 14.394 1.00 92.69 182 ASN A N 1
ATOM 1394 C CA . ASN A 1 182 ? -19.306 -12.883 15.412 1.00 92.69 182 ASN A CA 1
ATOM 1395 C C . ASN A 1 182 ? -17.965 -12.274 15.874 1.00 92.69 182 ASN A C 1
ATOM 1397 O O . ASN A 1 182 ? -17.242 -12.916 16.636 1.00 92.69 182 ASN A O 1
ATOM 1401 N N . GLY A 1 183 ? -17.625 -11.071 15.402 1.00 92.38 183 GLY A N 1
ATOM 1402 C CA . GLY A 1 183 ? -16.391 -10.346 15.711 1.00 92.38 183 GLY A CA 1
ATOM 1403 C C . GLY A 1 183 ? -15.208 -10.667 14.795 1.00 92.38 183 GLY A C 1
ATOM 1404 O O . GLY A 1 183 ? -14.205 -9.956 14.836 1.00 92.38 183 GLY A O 1
ATOM 1405 N N . ASP A 1 184 ? -15.304 -11.701 13.957 1.00 95.81 184 ASP A N 1
ATOM 1406 C CA . ASP A 1 184 ? -14.267 -11.979 12.962 1.00 95.81 184 ASP A CA 1
ATOM 1407 C C . ASP A 1 184 ? -14.204 -10.864 11.914 1.00 95.81 184 ASP A C 1
ATOM 1409 O O . ASP A 1 184 ? -15.133 -10.076 11.747 1.00 95.81 184 ASP A O 1
ATOM 1413 N N . ILE A 1 185 ? -13.099 -10.807 11.177 1.00 95.19 185 ILE A N 1
ATOM 1414 C CA . ILE A 1 185 ? -12.862 -9.781 10.165 1.00 95.19 185 ILE A CA 1
ATOM 1415 C C . ILE A 1 185 ? -12.471 -10.468 8.858 1.00 95.19 185 ILE A C 1
ATOM 1417 O O . ILE A 1 185 ? -11.567 -11.308 8.836 1.00 95.19 185 ILE A O 1
ATOM 1421 N N . LEU A 1 186 ? -13.137 -10.101 7.762 1.00 94.69 186 LEU A N 1
ATOM 1422 C CA . LEU A 1 186 ? -12.677 -10.422 6.413 1.00 94.69 186 LEU A CA 1
ATOM 1423 C C . LEU A 1 186 ? -11.641 -9.395 5.971 1.00 94.69 186 LEU A C 1
ATOM 1425 O O . LEU A 1 186 ? -11.877 -8.185 5.987 1.00 94.69 186 LEU A O 1
ATOM 1429 N N . VAL A 1 187 ? -10.482 -9.902 5.573 1.00 94.12 187 VAL A N 1
ATOM 1430 C CA . VAL A 1 187 ? -9.276 -9.133 5.296 1.00 94.12 187 VAL A CA 1
ATOM 1431 C C . VAL A 1 187 ? -8.751 -9.494 3.917 1.00 94.12 187 VAL A C 1
ATOM 1433 O O . VAL A 1 187 ? -8.610 -10.666 3.570 1.00 94.12 187 VAL A O 1
ATOM 1436 N N . LYS A 1 188 ? -8.437 -8.466 3.131 1.00 92.62 188 LYS A N 1
ATOM 1437 C CA . LYS A 1 188 ? -7.789 -8.588 1.825 1.00 92.62 188 LYS A CA 1
ATOM 1438 C C . LYS A 1 188 ? -7.032 -7.305 1.488 1.00 92.62 188 LYS A C 1
ATOM 1440 O O . LYS A 1 188 ? -7.352 -6.239 2.008 1.00 92.62 188 LYS A O 1
ATOM 1445 N N . GLY A 1 189 ? -6.059 -7.405 0.594 1.00 90.06 189 GLY A N 1
ATOM 1446 C CA . GLY A 1 189 ? -5.398 -6.280 -0.063 1.00 90.06 189 GLY A CA 1
ATOM 1447 C C . GLY A 1 189 ? -5.959 -6.011 -1.458 1.00 90.06 189 GLY A C 1
ATOM 1448 O O . GLY A 1 189 ? -7.026 -6.497 -1.825 1.00 90.06 189 GLY A O 1
ATOM 1449 N N . HIS A 1 190 ? -5.246 -5.230 -2.266 1.00 86.31 190 HIS A N 1
ATOM 1450 C CA . HIS A 1 190 ? -5.646 -4.977 -3.656 1.00 86.31 190 HIS A CA 1
ATOM 1451 C C . HIS A 1 190 ? -5.377 -6.160 -4.603 1.00 86.31 190 HIS A C 1
ATOM 1453 O O . HIS A 1 190 ? -5.925 -6.204 -5.705 1.00 86.31 190 HIS A O 1
ATOM 1459 N N . ARG A 1 191 ? -4.496 -7.093 -4.222 1.00 85.69 191 ARG A N 1
ATOM 1460 C CA . ARG A 1 191 ? -4.082 -8.241 -5.051 1.00 85.69 191 ARG A CA 1
ATOM 1461 C C . ARG A 1 191 ? -3.760 -9.470 -4.206 1.00 85.69 191 ARG A C 1
ATOM 1463 O O . ARG A 1 191 ? -2.749 -10.140 -4.419 1.00 85.69 191 ARG A O 1
ATOM 1470 N N . THR A 1 192 ? -4.602 -9.747 -3.217 1.00 88.06 192 THR A N 1
ATOM 1471 C CA . THR A 1 192 ? -4.399 -10.873 -2.299 1.00 88.06 192 THR A CA 1
ATOM 1472 C C . THR A 1 192 ? -5.603 -11.815 -2.300 1.00 88.06 192 THR A C 1
ATOM 1474 O O . THR A 1 192 ? -6.707 -11.404 -2.684 1.00 88.06 192 THR A O 1
ATOM 1477 N N . PRO A 1 193 ? -5.405 -13.056 -1.828 1.00 90.19 193 PRO A N 1
ATOM 1478 C CA . PRO A 1 193 ? -6.463 -13.900 -1.291 1.00 90.19 193 PRO A CA 1
ATOM 1479 C C . PRO A 1 193 ? -7.288 -13.152 -0.243 1.00 90.19 193 PRO A C 1
ATOM 1481 O O . PRO A 1 193 ? -6.822 -12.169 0.350 1.00 90.19 193 PRO A O 1
ATOM 1484 N N . MET A 1 194 ? -8.494 -13.647 0.012 1.00 91.88 194 MET A N 1
ATOM 1485 C CA . MET A 1 194 ? -9.301 -13.197 1.141 1.00 91.88 194 MET A CA 1
ATOM 1486 C C . MET A 1 194 ? -9.065 -14.113 2.333 1.00 91.88 194 MET A C 1
ATOM 1488 O O . MET A 1 194 ? -9.071 -15.335 2.205 1.00 91.88 194 MET A O 1
ATOM 1492 N N . VAL A 1 195 ? -8.877 -13.519 3.503 1.00 93.94 195 VAL A N 1
ATOM 1493 C CA . VAL A 1 195 ? -8.688 -14.240 4.760 1.00 93.94 195 VAL A CA 1
ATOM 1494 C C . VAL A 1 195 ? -9.794 -13.833 5.709 1.00 93.94 195 VAL A C 1
ATOM 1496 O O . VAL A 1 195 ? -10.026 -12.644 5.917 1.00 93.94 195 VAL A O 1
ATOM 1499 N N . ARG A 1 196 ? -10.452 -14.812 6.323 1.00 95.56 196 ARG A N 1
ATOM 1500 C CA . ARG A 1 196 ? -11.200 -14.562 7.554 1.00 95.56 196 ARG A CA 1
ATOM 1501 C C . ARG A 1 196 ? -10.253 -14.738 8.719 1.00 95.56 196 ARG A C 1
ATOM 1503 O O . ARG A 1 196 ? -9.599 -15.775 8.818 1.00 95.56 196 ARG A O 1
ATOM 1510 N N . MET A 1 197 ? -10.205 -13.760 9.608 1.00 96.38 197 MET A N 1
ATOM 1511 C CA . MET A 1 197 ? -9.404 -13.822 10.824 1.00 96.38 197 MET A CA 1
ATOM 1512 C C . MET A 1 197 ? -10.241 -13.532 12.067 1.00 96.38 197 MET A C 1
ATOM 1514 O O . MET A 1 197 ? -11.262 -12.852 11.990 1.00 96.38 197 MET A O 1
ATOM 1518 N N . SER A 1 198 ? -9.791 -14.036 13.210 1.00 95.56 198 SER A N 1
ATOM 1519 C CA . SER A 1 198 ? -10.403 -13.762 14.508 1.00 95.56 198 SER A CA 1
ATOM 1520 C C . SER A 1 198 ? -10.091 -12.338 14.999 1.00 95.56 198 SER A C 1
ATOM 1522 O O . SER A 1 198 ? -9.132 -11.721 14.519 1.00 95.56 198 SER A O 1
ATOM 1524 N N . PRO A 1 199 ? -10.802 -11.828 16.028 1.00 92.56 199 PRO A N 1
ATOM 1525 C CA . PRO A 1 199 ? -10.464 -10.560 16.688 1.00 92.56 199 PRO A CA 1
ATOM 1526 C C . PRO A 1 199 ? -9.039 -10.487 17.268 1.00 92.56 199 PRO A C 1
ATOM 1528 O O . PRO A 1 199 ? -8.582 -9.409 17.645 1.00 92.56 199 PRO A O 1
ATOM 1531 N N . CYS A 1 200 ? -8.341 -11.622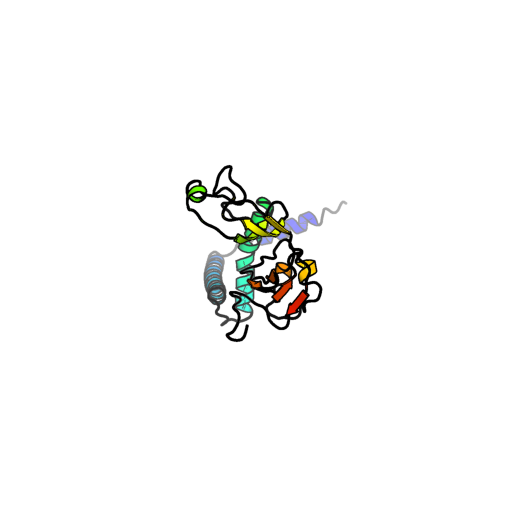 17.382 1.00 92.06 200 CYS A N 1
ATOM 1532 C CA . CYS A 1 200 ? -6.959 -11.705 17.858 1.00 92.06 200 CYS A CA 1
ATOM 1533 C C . CYS A 1 200 ? -5.926 -11.717 16.716 1.00 92.06 200 CYS A C 1
ATOM 1535 O O . CYS A 1 200 ? -4.736 -11.833 16.989 1.00 92.06 200 CYS A O 1
ATOM 1537 N N . GLY A 1 201 ? -6.359 -11.629 15.453 1.00 92.81 201 GLY A N 1
ATOM 1538 C CA . GLY A 1 201 ? -5.473 -11.683 14.286 1.00 92.81 201 GLY A CA 1
ATOM 1539 C C . GLY A 1 201 ? -5.074 -13.100 13.858 1.00 92.81 201 GLY A C 1
ATOM 1540 O O . GLY A 1 201 ? -4.111 -13.273 13.111 1.00 92.81 201 GLY A O 1
ATOM 1541 N N . GLU A 1 202 ? -5.794 -14.129 14.316 1.00 94.81 202 GLU A N 1
ATOM 1542 C CA . GLU A 1 202 ? -5.538 -15.521 13.926 1.00 94.81 202 GLU A CA 1
ATOM 1543 C C . GLU A 1 202 ? -6.324 -15.892 12.660 1.00 94.81 202 GLU A C 1
ATOM 1545 O O . GLU A 1 202 ? -7.530 -15.634 12.622 1.00 94.81 202 GLU A O 1
ATOM 1550 N N . PRO A 1 203 ? -5.708 -16.522 11.639 1.00 95.31 203 PRO A N 1
ATOM 1551 C CA . PRO A 1 203 ? -6.432 -16.952 10.446 1.00 95.31 203 PRO A CA 1
ATOM 1552 C C . PRO A 1 203 ? -7.427 -18.071 10.785 1.00 95.31 203 PRO A C 1
ATOM 1554 O O . PRO A 1 203 ? -7.070 -19.076 11.397 1.00 95.31 203 PRO A O 1
ATOM 1557 N N . VAL A 1 204 ? -8.677 -17.902 10.357 1.00 95.94 204 VAL A N 1
ATOM 1558 C CA . VAL A 1 204 ? -9.754 -18.897 10.476 1.00 95.94 204 VAL A CA 1
ATOM 1559 C C . VAL A 1 204 ? -9.826 -19.737 9.203 1.00 95.94 204 VAL A C 1
ATOM 1561 O O . VAL A 1 204 ? -9.856 -20.963 9.265 1.00 95.94 204 VAL A O 1
ATOM 1564 N N . TRP A 1 205 ? -9.828 -19.079 8.043 1.00 94.56 205 TRP A N 1
ATOM 1565 C CA . TRP A 1 205 ? -9.717 -19.718 6.734 1.00 94.56 205 TRP A CA 1
ATOM 1566 C C . TRP A 1 205 ? -9.158 -18.744 5.699 1.00 94.56 205 TRP A C 1
ATOM 1568 O O . TRP A 1 205 ? -9.177 -17.527 5.895 1.00 94.56 205 TRP A O 1
ATOM 1578 N N . VAL A 1 206 ? -8.696 -19.296 4.577 1.00 92.25 206 VAL A N 1
ATOM 1579 C CA . VAL A 1 206 ? -8.212 -18.545 3.415 1.00 92.25 206 VAL A CA 1
ATOM 1580 C C . VAL A 1 206 ? -8.994 -18.976 2.177 1.00 92.25 206 VAL A C 1
ATOM 1582 O O . VAL A 1 206 ? -9.181 -20.168 1.950 1.00 92.25 206 VAL A O 1
ATOM 1585 N N . GLN A 1 207 ? -9.448 -17.999 1.394 1.00 90.38 207 GLN A N 1
ATOM 1586 C CA . GLN A 1 207 ? -9.971 -18.178 0.045 1.00 90.38 207 GLN A CA 1
ATOM 1587 C C . GLN A 1 207 ? -8.899 -17.675 -0.924 1.00 90.38 207 GLN A C 1
ATOM 1589 O O . GLN A 1 207 ? -8.671 -16.466 -1.020 1.00 90.38 207 GLN A O 1
ATOM 1594 N N . ASP A 1 208 ? -8.243 -18.600 -1.619 1.00 89.44 208 ASP A N 1
ATOM 1595 C CA . ASP A 1 208 ? -7.111 -18.342 -2.514 1.00 89.44 208 ASP A CA 1
ATOM 1596 C C . ASP A 1 208 ? -7.347 -18.755 -3.979 1.00 89.44 208 ASP A C 1
ATOM 1598 O O . ASP A 1 208 ? -6.435 -18.653 -4.802 1.00 89.44 208 ASP A O 1
ATOM 1602 N N . GLU A 1 209 ? -8.565 -19.171 -4.337 1.00 86.69 209 GLU A N 1
ATOM 1603 C CA . GLU A 1 209 ? -8.942 -19.433 -5.735 1.00 86.69 209 GLU A CA 1
ATOM 1604 C C . GLU A 1 209 ? -8.991 -18.128 -6.544 1.00 86.69 209 GLU A C 1
ATOM 1606 O O . GLU A 1 209 ? -8.701 -18.111 -7.743 1.00 86.69 209 GLU A O 1
ATOM 1611 N N . PHE A 1 210 ? -9.329 -17.019 -5.877 1.00 84.19 210 PHE A N 1
ATOM 1612 C CA . PHE A 1 210 ? -9.454 -15.701 -6.484 1.00 84.19 210 PHE A CA 1
ATOM 1613 C C . PHE A 1 210 ? -8.608 -14.653 -5.760 1.00 84.19 210 PHE A C 1
ATOM 1615 O O . PHE A 1 210 ? -8.318 -14.743 -4.570 1.00 84.19 210 PHE A O 1
ATOM 1622 N N . VAL A 1 211 ? -8.245 -13.607 -6.504 1.00 84.69 211 VAL A N 1
ATOM 1623 C CA . VAL A 1 211 ? -7.678 -12.380 -5.937 1.00 84.69 211 VAL A CA 1
ATOM 1624 C C . VAL A 1 211 ? -8.744 -11.294 -5.898 1.00 84.69 211 VAL A C 1
ATOM 1626 O O . VAL A 1 211 ? -9.468 -11.083 -6.875 1.00 84.69 211 VAL A O 1
ATOM 1629 N N . PHE A 1 212 ? -8.813 -10.577 -4.781 1.00 83.62 212 PHE A N 1
ATOM 1630 C CA . PHE A 1 212 ? -9.776 -9.501 -4.555 1.00 83.62 212 PHE A CA 1
ATOM 1631 C C . PHE A 1 212 ? -9.077 -8.141 -4.655 1.00 83.62 212 PHE A C 1
ATOM 1633 O O . PHE A 1 212 ? -7.911 -8.028 -4.289 1.00 83.62 212 PHE A O 1
ATOM 1640 N N . HIS A 1 213 ? -9.771 -7.107 -5.162 1.00 79.44 213 HIS A N 1
ATOM 1641 C CA . HIS A 1 213 ? -9.138 -5.810 -5.469 1.00 79.44 213 HIS A CA 1
ATOM 1642 C C . HIS A 1 213 ? -9.818 -4.591 -4.833 1.00 79.44 213 HIS A C 1
ATOM 1644 O O . HIS A 1 213 ? -9.124 -3.766 -4.245 1.00 79.44 213 HIS A O 1
ATOM 1650 N N . HIS A 1 214 ? -11.150 -4.460 -4.870 1.00 78.69 214 HIS A N 1
ATOM 1651 C CA . HIS A 1 214 ? -11.817 -3.188 -4.528 1.00 78.69 214 HIS A CA 1
ATOM 1652 C C . HIS A 1 214 ? -12.707 -3.261 -3.292 1.00 78.69 214 HIS A C 1
ATOM 1654 O O . HIS A 1 214 ? -12.236 -2.904 -2.222 1.00 78.69 214 HIS A O 1
ATOM 1660 N N . THR A 1 215 ? -13.932 -3.763 -3.394 1.00 78.44 215 THR A N 1
ATOM 1661 C CA . THR A 1 215 ? -14.867 -3.840 -2.261 1.00 78.44 215 THR A CA 1
ATOM 1662 C C . THR A 1 215 ? -15.143 -5.290 -1.872 1.00 78.44 215 THR A C 1
ATOM 1664 O O . THR A 1 215 ? -14.889 -6.202 -2.664 1.00 78.44 215 THR A O 1
ATOM 1667 N N . THR A 1 216 ? -15.637 -5.472 -0.654 1.00 84.62 216 THR A N 1
ATOM 1668 C CA . THR A 1 216 ? -16.148 -6.735 -0.126 1.00 84.62 216 THR A CA 1
ATOM 1669 C C . THR A 1 216 ? -17.536 -6.431 0.412 1.00 84.62 216 THR A C 1
ATOM 1671 O O . THR A 1 216 ? -17.667 -5.652 1.354 1.00 84.62 216 THR A O 1
ATOM 1674 N N . GLU A 1 217 ? -18.559 -7.004 -0.207 1.00 82.12 217 GLU A N 1
ATOM 1675 C CA . GLU A 1 217 ? -19.956 -6.807 0.171 1.00 82.12 217 GLU A CA 1
ATOM 1676 C C . GLU A 1 217 ? -20.615 -8.184 0.286 1.00 82.12 217 GLU A C 1
ATOM 1678 O O . GLU A 1 217 ? -20.328 -9.042 -0.556 1.00 82.12 217 GLU A O 1
ATOM 1683 N N . PRO A 1 218 ? -21.441 -8.414 1.320 1.00 82.00 218 PRO A N 1
ATOM 1684 C CA . PRO A 1 218 ? -22.244 -9.624 1.405 1.00 82.00 218 PRO A CA 1
ATOM 1685 C C . PRO A 1 218 ? -23.271 -9.645 0.274 1.00 82.00 218 PRO A C 1
ATOM 1687 O O . PRO A 1 218 ? -23.696 -8.593 -0.223 1.00 82.00 218 PRO A O 1
ATOM 1690 N N . ASP A 1 219 ? -23.669 -10.842 -0.133 1.00 84.12 219 ASP A N 1
ATOM 1691 C CA . ASP A 1 219 ? -24.782 -10.994 -1.059 1.00 84.12 219 ASP A CA 1
ATOM 1692 C C . ASP A 1 219 ? -26.125 -10.927 -0.283 1.00 84.12 219 ASP A C 1
ATOM 1694 O O . ASP A 1 219 ? -26.136 -10.667 0.925 1.00 84.12 219 ASP A O 1
ATOM 1698 N N . PRO A 1 220 ? -27.293 -11.062 -0.941 1.00 88.75 220 PRO A N 1
ATOM 1699 C CA . PRO A 1 220 ? -28.582 -11.030 -0.245 1.00 88.75 220 PRO A CA 1
ATOM 1700 C C . PRO A 1 220 ? -28.770 -12.112 0.831 1.00 88.75 220 PRO A C 1
ATOM 1702 O O . PRO A 1 220 ? -29.611 -11.931 1.713 1.00 88.75 220 PRO A O 1
ATOM 1705 N N . ASP A 1 221 ? -28.032 -13.217 0.739 1.00 86.62 221 ASP A N 1
ATOM 1706 C CA . ASP A 1 221 ? -28.083 -14.367 1.640 1.00 86.62 221 ASP A CA 1
ATOM 1707 C C . ASP A 1 221 ? -26.968 -14.332 2.708 1.00 86.62 221 ASP A C 1
ATOM 1709 O O . ASP A 1 221 ? -27.022 -15.108 3.669 1.00 86.62 221 ASP A O 1
ATOM 1713 N N . GLY A 1 222 ? -26.010 -13.406 2.586 1.00 67.00 222 GLY A N 1
ATOM 1714 C CA . GLY A 1 222 ? -24.929 -13.149 3.545 1.00 67.00 222 GLY A CA 1
ATOM 1715 C C . GLY A 1 222 ? -23.553 -13.463 2.983 1.00 67.00 222 GLY A C 1
ATOM 1716 O O . GLY A 1 222 ? -22.746 -14.038 3.750 1.00 67.00 222 GLY A O 1
#

pLDDT: mean 84.01, std 11.36, range [43.94, 97.44]

Radius of gyration: 29.26 Å; chains: 1; bounding box: 97×42×70 Å

Foldseek 3Di:
DDDDDPVVVVVVVVCCVVPPDDDVVVVVVVVVVVVVVVVVLVVLLVCVVVVHCPPPPVSVVSVVVVCVVVVVVVVVVCVVVVVPLVPDDPPNCVDPPDDDDDDDPVQLVVPDFDWDFDWDADPVVLFIKTFIATSNVRDGPAIEQAQLCQQCVPADPPPPQAPVVCSHRNNPGFPAWDADPVRWIWTAEQFAWIFIGHSRNHTPDTGRPDTHHHYDDDDPVD

Sequence (222 aa):
MLTLSGGEQNEARMEKYLFKKVELWVTGLVVMAMLVAMFVFGVLVRDVAKGKSRLGFIGQAAYGVASLPSMAAHELSMLASGDLAGMSTDHSDRFEGQSGWTFHPARLTSGLDGYLLFSRHDGDAGHHVFELVDLTSGEIVHRIDLNSDKLFAGASRETVRADVDDWKPARFQAVHPLPLDNGDILVKGHRTPMVRMSPCGEPVWVQDEFVFHHTTEPDPDG

Secondary structure (DSSP, 8-state):
-----HHHHHHHHHHHHHT----HHHHHHHHHHHHHHHHHHHHHHHHHHTT--TTHHHHHHHHHHHHHHHHHHHHHHHHHHT-TTS---TTTTSSTT--S-PPPGGGTTTT--SEEEEEEEETTTTEEEEEEEETTT--EEEEEE--HHHHTTTS-S--TT--GGGGSTTT----S-EE-TTS-EEE--SSEEEEEE-TTS-EEEEEEEEEE-S-----TT-